Protein AF-A0A2E6LUP0-F1 (afdb_monomer_lite)

pLDDT: mean 70.11, std 19.38, range [26.27, 94.44]

Foldseek 3Di:
DPPLDDLCPDPVNVVLVVVLVVVVVVLVVVVCVVCVPPPPPPVVPDVVSVVVVVVSVVVNVVVVVVSVVVSVVSNVVSVVVVVVVVVVVVLLVVLQVLLVVLLVVQLVLVVVPDDQFKDFQDRSVVLCCLQQVCSNNVPRHGDVVLVVLLVVLLVLLVVLVVVLVDPPPPPVNVVSVVVNQVSCVSSRMGGHVVSCVVVVCFDDDPNGTPHDPCSRSCPSVVVVVSSVVSSVVSDPDPCVVVVVVVVVVVVPPDPDDDDPDDDDDDDDDDDDDDDQDVVNVCVVVVDDDDD

Sequence (291 aa):
MNQLKSILELRIVKLSISIWFLTMLIWLASFVMTHYQYEFCKPWVNIDCFNVVLTQLSFPSWTTAVVSGFVALIALNHRSEQTNQQIVESNRLNNFNIHIKHREEFIKYINQRTYSYLSIEKTGHALYQLHFPNSVNGDIRLSDDIKNELHEIACDMVSWFNGLQEKSYAQSKEALKLNFEKRLSRIGFKFDISKAHDNGMLKYAGGRPQASWKSVMSIPLRMIKDLDYVTAFSSESDDWKFKKDQLQGLLKFKEFKSPTRPDNREMIIESEDKGMTPEQFEFILGQPFNK

Secondary structure (DSSP, 8-state):
------GGG-HHHHHHHHHHHHHHHHHHHHHHHHHTTS----TTT-HHHHHHHHHHHHHHHHHHHHHHHHHHHHHHHHHHHHHHHHHHHHHHHHHHHHHHHHHHHHHHHHHH---TTEEE-S-HHHHHHHH-TTGGGT--PPPHHHHHHHHHHHHHHHHHHHHHHSTT-HHHHHHHHHHHHHHHHHTTEEE-HHHHHHTTSSEEETTEEE--HHHHHHHHHHHHHHHHHHHHTT---THHHHHHHHHHHHHTS----PPP--------------PPPHHHHHHHHT-PPP-

Radius of gyration: 39.14 Å; chains: 1; bounding box: 98×44×110 Å

Structure (mmCIF, N/CA/C/O backbone):
data_AF-A0A2E6LUP0-F1
#
_entry.id   AF-A0A2E6LUP0-F1
#
loop_
_atom_site.group_PDB
_atom_site.id
_atom_site.type_symbol
_atom_site.label_atom_id
_atom_site.label_alt_id
_atom_site.label_comp_id
_atom_site.label_asym_id
_atom_site.label_entity_id
_atom_site.label_seq_id
_atom_site.pdbx_PDB_ins_code
_atom_site.Cartn_x
_atom_site.Cartn_y
_atom_site.Cartn_z
_atom_site.occupancy
_atom_site.B_iso_or_equiv
_atom_site.auth_seq_id
_atom_site.auth_comp_id
_atom_site.auth_asym_id
_atom_site.auth_atom_id
_atom_site.pdbx_PDB_model_num
ATOM 1 N N . MET A 1 1 ? 19.105 1.904 -3.657 1.00 39.12 1 MET A N 1
ATOM 2 C CA . MET A 1 1 ? 18.592 2.528 -4.894 1.00 39.12 1 MET A CA 1
ATOM 3 C C . MET A 1 1 ? 19.600 2.269 -5.995 1.00 39.12 1 MET A C 1
ATOM 5 O O . MET A 1 1 ? 20.643 2.911 -6.016 1.00 39.12 1 MET A O 1
ATOM 9 N N . ASN A 1 2 ? 19.346 1.277 -6.848 1.00 42.25 2 ASN A N 1
ATOM 10 C CA . ASN A 1 2 ? 20.153 1.101 -8.050 1.00 42.25 2 ASN A CA 1
ATOM 11 C C . ASN A 1 2 ? 19.768 2.228 -8.999 1.00 42.25 2 ASN A C 1
ATOM 13 O O . ASN A 1 2 ? 18.613 2.315 -9.406 1.00 42.25 2 ASN A O 1
ATOM 17 N N . GLN A 1 3 ? 20.708 3.123 -9.290 1.00 48.25 3 GLN A N 1
ATOM 18 C CA . GLN A 1 3 ? 20.477 4.135 -10.303 1.00 48.25 3 GLN A CA 1
ATOM 19 C C . GLN A 1 3 ? 20.178 3.424 -11.618 1.00 48.25 3 GLN A C 1
ATOM 21 O O . GLN A 1 3 ? 20.973 2.614 -12.099 1.00 48.25 3 GLN A O 1
ATOM 26 N N . LEU A 1 4 ? 18.989 3.698 -12.141 1.00 57.91 4 LEU A N 1
ATOM 27 C CA . LEU A 1 4 ? 18.537 3.309 -13.462 1.00 57.91 4 LEU A CA 1
ATOM 28 C C . LEU A 1 4 ? 19.553 3.839 -14.477 1.00 57.91 4 LEU A C 1
ATOM 30 O O . LEU A 1 4 ? 19.537 5.016 -14.835 1.00 57.91 4 LEU A O 1
ATOM 34 N N . LYS A 1 5 ? 20.494 2.977 -14.868 1.00 66.75 5 LYS A N 1
ATOM 35 C CA . LYS A 1 5 ? 21.571 3.325 -15.792 1.00 66.75 5 LYS A CA 1
ATOM 36 C C . LYS A 1 5 ? 20.970 3.832 -17.098 1.00 66.75 5 LYS A C 1
ATOM 38 O O . LYS A 1 5 ? 19.966 3.311 -17.581 1.00 66.75 5 LYS A O 1
ATOM 43 N N . SER A 1 6 ? 21.576 4.875 -17.656 1.00 75.56 6 SER A N 1
ATOM 44 C CA . SER A 1 6 ? 21.144 5.430 -18.938 1.00 75.56 6 SER A CA 1
ATOM 45 C C . SER A 1 6 ? 21.230 4.363 -20.034 1.00 75.56 6 SER A C 1
ATOM 47 O O . SER A 1 6 ? 22.128 3.524 -20.017 1.00 75.56 6 SER A O 1
ATOM 49 N N . ILE A 1 7 ? 20.337 4.417 -21.027 1.00 73.38 7 ILE A N 1
ATOM 50 C CA . ILE A 1 7 ? 20.332 3.493 -22.180 1.00 73.38 7 ILE A CA 1
ATOM 51 C C . ILE A 1 7 ? 21.700 3.477 -22.883 1.00 73.38 7 ILE A C 1
ATOM 53 O O . ILE A 1 7 ? 22.166 2.439 -23.348 1.00 73.38 7 ILE A O 1
ATOM 57 N N . LEU A 1 8 ? 22.382 4.625 -22.898 1.00 70.06 8 LEU A N 1
ATOM 58 C CA . LEU A 1 8 ? 23.720 4.781 -23.470 1.00 70.06 8 LEU A CA 1
ATOM 59 C C . LEU A 1 8 ? 24.813 4.063 -22.670 1.00 70.06 8 LEU A C 1
ATOM 61 O O . LEU A 1 8 ? 25.917 3.889 -23.178 1.00 70.06 8 LEU A O 1
ATOM 65 N N . GLU A 1 9 ? 24.545 3.640 -21.434 1.00 78.12 9 GLU A N 1
ATOM 66 C CA . GLU A 1 9 ? 25.480 2.851 -20.633 1.00 78.12 9 GLU A CA 1
ATOM 67 C C . GLU A 1 9 ? 25.435 1.359 -20.950 1.00 78.12 9 GLU A C 1
ATOM 69 O O . GLU A 1 9 ? 26.396 0.651 -20.630 1.00 78.12 9 GLU A O 1
ATOM 74 N N . LEU A 1 10 ? 24.376 0.871 -21.608 1.00 80.44 10 LEU A N 1
ATOM 75 C CA . LEU A 1 10 ? 24.302 -0.534 -21.981 1.00 80.44 10 LEU A CA 1
ATOM 76 C C . LEU A 1 10 ? 25.427 -0.882 -22.956 1.00 80.44 10 LEU A C 1
ATOM 78 O O . LEU A 1 10 ? 25.575 -0.295 -24.028 1.00 80.44 10 LEU A O 1
ATOM 82 N N . ARG A 1 11 ? 26.202 -1.906 -22.590 1.00 83.75 11 ARG A N 1
ATOM 83 C CA . ARG A 1 11 ? 27.344 -2.398 -23.373 1.00 83.75 11 ARG A CA 1
ATOM 84 C C . ARG A 1 11 ? 26.947 -2.756 -24.804 1.00 83.75 11 ARG A C 1
ATOM 86 O O . ARG A 1 11 ? 27.699 -2.475 -25.727 1.00 83.75 11 ARG A O 1
ATOM 93 N N . ILE A 1 12 ? 25.753 -3.327 -24.970 1.00 81.69 12 ILE A N 1
ATOM 94 C CA . ILE A 1 12 ? 25.195 -3.717 -26.270 1.00 81.69 12 ILE A CA 1
ATOM 95 C C . ILE A 1 12 ? 24.943 -2.482 -27.140 1.00 81.69 12 ILE A C 1
ATOM 97 O O . ILE A 1 12 ? 25.355 -2.475 -28.293 1.00 81.69 12 ILE A O 1
ATOM 101 N N . VAL A 1 13 ? 24.357 -1.418 -26.578 1.00 82.06 13 VAL A N 1
ATOM 102 C CA . VAL A 1 13 ? 24.085 -0.161 -27.298 1.00 82.06 13 VAL A CA 1
ATOM 103 C C . VAL A 1 13 ? 25.391 0.534 -27.696 1.00 82.06 13 VAL A C 1
ATOM 105 O O . VAL A 1 13 ? 25.539 0.982 -28.832 1.00 82.06 13 VAL A O 1
ATOM 108 N N . LYS A 1 14 ? 26.384 0.575 -26.796 1.00 85.25 14 LYS A N 1
ATOM 109 C CA . LYS A 1 14 ? 27.718 1.116 -27.114 1.00 85.25 14 LYS A CA 1
ATOM 110 C C . LYS A 1 14 ? 28.392 0.338 -28.243 1.00 85.25 14 LYS A C 1
ATOM 112 O O . LYS A 1 14 ? 28.933 0.946 -29.163 1.00 85.25 14 LYS A O 1
ATOM 117 N N . LEU A 1 15 ? 28.341 -0.994 -28.186 1.00 86.88 15 LEU A N 1
ATOM 118 C CA . LEU A 1 15 ? 28.899 -1.860 -29.223 1.00 86.88 15 LEU A CA 1
ATOM 119 C C . LEU A 1 15 ? 28.180 -1.673 -30.561 1.00 86.88 15 LEU A C 1
ATOM 121 O O . LEU A 1 15 ? 28.854 -1.509 -31.571 1.00 86.88 15 LEU A O 1
ATOM 125 N N . SER A 1 16 ? 26.844 -1.628 -30.585 1.00 84.00 16 SER A N 1
ATOM 126 C CA . SER A 1 16 ? 26.087 -1.452 -31.830 1.00 84.00 16 SER A CA 1
ATOM 127 C C . SER A 1 16 ? 26.370 -0.104 -32.489 1.00 84.00 16 SER A C 1
ATOM 129 O O . SER A 1 16 ? 26.591 -0.051 -33.696 1.00 84.00 16 SER A O 1
ATOM 131 N N . ILE A 1 17 ? 26.433 0.975 -31.700 1.00 85.19 17 ILE A N 1
ATOM 132 C CA . ILE A 1 17 ? 26.788 2.309 -32.201 1.00 85.19 17 ILE A CA 1
ATOM 133 C C . ILE A 1 17 ? 28.225 2.302 -32.742 1.00 85.19 17 ILE A C 1
ATOM 135 O O . ILE A 1 17 ? 28.463 2.762 -33.855 1.00 85.19 17 ILE A O 1
ATOM 139 N N . SER A 1 18 ? 29.178 1.736 -31.993 1.00 88.19 18 SER A N 1
ATOM 140 C CA . SER A 1 18 ? 30.585 1.671 -32.409 1.00 88.19 18 SER A CA 1
ATOM 141 C C . SER A 1 18 ? 30.786 0.863 -33.693 1.00 88.19 18 SER A C 1
ATOM 143 O O . SER A 1 18 ? 31.537 1.291 -34.566 1.00 88.19 18 SER A O 1
ATOM 145 N N . ILE A 1 19 ? 30.128 -0.293 -33.818 1.00 88.38 19 ILE A N 1
ATOM 146 C CA . ILE A 1 19 ? 30.184 -1.129 -35.023 1.00 88.38 19 ILE A CA 1
ATOM 147 C C . ILE A 1 19 ? 29.607 -0.357 -36.210 1.00 88.38 19 ILE A C 1
ATOM 149 O O . ILE A 1 19 ? 30.226 -0.319 -37.269 1.00 88.38 19 ILE A O 1
ATOM 153 N N . TRP A 1 20 ? 28.470 0.316 -36.027 1.00 86.50 20 TRP A N 1
ATOM 154 C CA . TRP A 1 20 ? 27.846 1.100 -37.089 1.00 86.50 20 TRP A CA 1
ATOM 155 C C . TRP A 1 20 ? 28.751 2.242 -37.584 1.00 86.50 20 TRP A C 1
ATOM 157 O O . TRP A 1 20 ? 28.971 2.370 -38.790 1.00 86.50 20 TRP A O 1
ATOM 167 N N . PHE A 1 21 ? 29.374 3.002 -36.675 1.00 87.44 21 PHE A N 1
ATOM 168 C CA . PHE A 1 21 ? 30.347 4.037 -37.049 1.00 87.44 21 PHE A CA 1
ATOM 169 C C . PHE A 1 21 ? 31.540 3.470 -37.829 1.00 87.44 21 PHE A C 1
ATOM 171 O O . PHE A 1 21 ? 31.942 4.056 -38.834 1.00 87.44 21 PHE A O 1
ATOM 178 N N . LEU A 1 22 ? 32.077 2.316 -37.416 1.00 91.06 22 LEU A N 1
ATOM 179 C CA . LEU A 1 22 ? 33.157 1.646 -38.146 1.00 91.06 22 LEU A CA 1
ATOM 180 C C . LEU A 1 22 ? 32.715 1.227 -39.553 1.00 91.06 22 LEU A C 1
ATOM 182 O O . LEU A 1 22 ? 33.449 1.460 -40.511 1.00 91.06 22 LEU A O 1
ATOM 186 N N . THR A 1 23 ? 31.508 0.671 -39.705 1.00 86.81 23 THR A N 1
ATOM 187 C CA . THR A 1 23 ? 30.988 0.283 -41.027 1.00 86.81 23 THR A CA 1
ATOM 188 C C . THR A 1 23 ? 30.799 1.482 -41.957 1.00 86.81 23 THR A C 1
ATOM 190 O O . THR A 1 23 ? 31.175 1.400 -43.125 1.00 86.81 23 THR A O 1
ATOM 193 N N . MET A 1 24 ? 30.310 2.618 -41.444 1.00 85.75 24 MET A N 1
ATOM 194 C CA . MET A 1 24 ? 30.185 3.858 -42.221 1.00 85.75 24 MET A CA 1
ATOM 195 C C . MET A 1 24 ? 31.545 4.416 -42.642 1.00 85.75 24 MET A C 1
ATOM 197 O O . MET A 1 24 ? 31.693 4.892 -43.766 1.00 85.75 24 MET A O 1
ATOM 201 N N . LEU A 1 25 ? 32.554 4.323 -41.774 1.00 89.94 25 LEU A N 1
ATOM 202 C CA . LEU A 1 25 ? 33.906 4.798 -42.066 1.00 89.94 25 LEU A CA 1
ATOM 203 C C . LEU A 1 25 ? 34.585 3.935 -43.139 1.00 89.94 25 LEU A C 1
ATOM 205 O O . LEU A 1 25 ? 35.168 4.472 -44.078 1.00 89.94 25 LEU A O 1
ATOM 209 N N . ILE A 1 26 ? 34.449 2.607 -43.048 1.00 90.31 26 ILE A N 1
ATOM 210 C CA . ILE A 1 26 ? 34.943 1.670 -44.071 1.00 90.31 26 ILE A CA 1
ATOM 211 C C . ILE A 1 26 ? 34.241 1.915 -45.411 1.00 90.31 26 ILE A C 1
ATOM 213 O O . ILE A 1 26 ? 34.902 1.949 -46.452 1.00 90.31 26 ILE A O 1
ATOM 217 N N . TRP A 1 27 ? 32.919 2.110 -45.399 1.00 87.19 27 TRP A N 1
ATOM 218 C CA . TRP A 1 27 ? 32.152 2.418 -46.606 1.00 87.19 27 TRP A CA 1
ATOM 219 C C . TRP A 1 27 ? 32.617 3.729 -47.246 1.00 87.19 27 TRP A C 1
ATOM 221 O O . TRP A 1 27 ? 32.909 3.748 -48.439 1.00 87.19 27 TRP A O 1
ATOM 231 N N . LEU A 1 28 ? 32.781 4.794 -46.453 1.00 85.88 28 LEU A N 1
ATOM 232 C CA . LEU A 1 28 ? 33.258 6.091 -46.933 1.00 85.88 28 LEU A CA 1
ATOM 233 C C . LEU A 1 28 ? 34.673 5.995 -47.522 1.00 85.88 28 LEU A C 1
ATOM 235 O O . LEU A 1 28 ? 34.926 6.520 -48.603 1.00 85.88 28 LEU A O 1
ATOM 239 N N . ALA A 1 29 ? 35.588 5.292 -46.851 1.00 88.12 29 ALA A N 1
ATOM 240 C CA . ALA A 1 29 ? 36.944 5.079 -47.351 1.00 88.12 29 ALA A CA 1
ATOM 241 C C . ALA A 1 29 ? 36.946 4.285 -48.670 1.00 88.12 29 ALA A C 1
ATOM 243 O O . ALA A 1 29 ? 37.623 4.668 -49.622 1.00 88.12 29 ALA A O 1
ATOM 244 N N . SER A 1 30 ? 36.140 3.222 -48.758 1.00 86.00 30 SER A N 1
ATOM 245 C CA . SER A 1 30 ? 35.987 2.415 -49.979 1.00 86.00 30 SER A CA 1
ATOM 246 C C . SER A 1 30 ? 35.393 3.238 -51.123 1.00 86.00 30 SER A C 1
ATOM 248 O O . SER A 1 30 ? 35.847 3.137 -52.263 1.00 86.00 30 SER A O 1
ATOM 250 N N . PHE A 1 31 ? 34.412 4.089 -50.819 1.00 82.88 31 PHE A N 1
ATOM 251 C CA . PHE A 1 31 ? 33.789 5.002 -51.768 1.00 82.88 31 PHE A CA 1
ATOM 252 C C . PHE A 1 31 ? 34.806 5.992 -52.346 1.00 82.88 31 PHE A C 1
ATOM 254 O O . PHE A 1 31 ? 34.955 6.077 -53.564 1.00 82.88 31 PHE A O 1
ATOM 261 N N . VAL A 1 32 ? 35.574 6.663 -51.480 1.00 83.62 32 VAL A N 1
ATOM 262 C CA . VAL A 1 32 ? 36.632 7.592 -51.902 1.00 83.62 32 VAL A CA 1
ATOM 263 C C . VAL A 1 32 ? 37.675 6.871 -52.753 1.00 83.62 32 VAL A C 1
ATOM 265 O O . VAL A 1 32 ? 37.977 7.343 -53.839 1.00 83.62 32 VAL A O 1
ATOM 268 N N . MET A 1 33 ? 38.177 5.709 -52.324 1.00 84.50 33 MET A N 1
ATOM 269 C CA . MET A 1 33 ? 39.233 4.980 -53.043 1.00 84.50 33 MET A CA 1
ATOM 270 C C . MET A 1 33 ? 38.798 4.478 -54.424 1.00 84.50 33 MET A C 1
ATOM 272 O O . MET A 1 33 ? 39.597 4.483 -55.356 1.00 84.50 33 MET A O 1
ATOM 276 N N . THR A 1 34 ? 37.541 4.058 -54.574 1.00 79.25 34 THR A N 1
ATOM 277 C CA . THR A 1 34 ? 37.013 3.561 -55.857 1.00 79.25 34 THR A CA 1
ATOM 278 C C . THR A 1 34 ? 36.656 4.683 -56.830 1.00 79.25 34 THR A C 1
ATOM 280 O O . THR A 1 34 ? 36.699 4.469 -58.037 1.00 79.25 34 THR A O 1
ATOM 283 N N . HIS A 1 35 ? 36.339 5.879 -56.325 1.00 72.06 35 HIS A N 1
ATOM 284 C CA . HIS A 1 35 ? 35.864 6.998 -57.144 1.00 72.06 35 HIS A CA 1
ATOM 285 C C . HIS A 1 35 ? 36.876 8.146 -57.275 1.00 72.06 35 HIS A C 1
ATOM 287 O O . HIS A 1 35 ? 36.618 9.095 -58.007 1.00 72.06 35 HIS A O 1
ATOM 293 N N . TYR A 1 36 ? 38.054 8.043 -56.645 1.00 69.44 36 TYR A N 1
ATOM 294 C CA . TYR A 1 36 ? 39.119 9.056 -56.694 1.00 69.44 36 TYR A CA 1
ATOM 295 C C . TYR A 1 36 ? 39.636 9.351 -58.115 1.00 69.44 36 TYR A C 1
ATOM 297 O O . TYR A 1 36 ? 40.186 10.420 -58.358 1.00 69.44 36 TYR A O 1
ATOM 305 N N . GLN A 1 37 ? 39.471 8.411 -59.055 1.00 60.78 37 GLN A N 1
ATOM 306 C CA . GLN A 1 37 ? 39.923 8.550 -60.448 1.00 60.78 37 GLN A CA 1
ATOM 307 C C . GLN A 1 37 ? 38.836 9.021 -61.424 1.00 60.78 37 GLN A C 1
ATOM 309 O O . GLN A 1 37 ? 39.149 9.313 -62.576 1.00 60.78 37 GLN A O 1
ATOM 314 N N . TYR A 1 38 ? 37.576 9.125 -60.992 1.00 55.88 38 TYR A N 1
ATOM 315 C CA . TYR A 1 38 ? 36.540 9.738 -61.815 1.00 55.88 38 TYR A CA 1
ATOM 316 C C . TYR A 1 38 ? 36.634 11.250 -61.628 1.00 55.88 38 TYR A C 1
ATOM 318 O O . TYR A 1 38 ? 36.242 11.770 -60.583 1.00 55.88 38 TYR A O 1
ATOM 326 N N . GLU A 1 39 ? 37.158 11.965 -62.628 1.00 58.75 39 GLU A N 1
ATOM 327 C CA . GLU A 1 39 ? 36.951 13.411 -62.736 1.00 58.75 39 GLU A CA 1
ATOM 328 C C . GLU A 1 39 ? 35.475 13.682 -62.456 1.00 58.75 39 GLU A C 1
ATOM 330 O O . GLU A 1 39 ? 34.617 13.150 -63.158 1.00 58.75 39 GLU A O 1
ATOM 335 N N . PHE A 1 40 ? 35.199 14.409 -61.369 1.00 58.28 40 PHE A N 1
ATOM 336 C CA . PHE A 1 40 ? 33.865 14.640 -60.824 1.00 58.28 40 PHE A CA 1
ATOM 337 C C . PHE A 1 40 ? 32.845 14.842 -61.947 1.00 58.28 40 PHE A C 1
ATOM 339 O O . PHE A 1 40 ? 32.717 15.943 -62.494 1.00 58.28 40 PHE A O 1
ATOM 346 N N . CYS A 1 41 ? 32.100 13.787 -62.285 1.00 62.53 41 CYS A N 1
ATOM 347 C CA . CYS A 1 41 ? 30.958 13.937 -63.160 1.00 62.53 41 CYS A CA 1
ATOM 348 C C . CYS A 1 41 ? 30.012 14.872 -62.420 1.00 62.53 41 CYS A C 1
ATOM 350 O O . CYS A 1 41 ? 29.498 14.509 -61.364 1.00 62.53 41 CYS A O 1
ATOM 352 N N . LYS A 1 42 ? 29.869 16.109 -62.907 1.00 67.56 42 LYS A N 1
ATOM 353 C CA . LYS A 1 42 ? 29.080 17.149 -62.245 1.00 67.56 42 LYS A CA 1
ATOM 354 C C . LYS A 1 42 ? 27.636 16.639 -62.158 1.00 67.56 42 LYS A C 1
ATOM 356 O O . LYS A 1 42 ? 26.952 16.655 -63.183 1.00 67.56 42 LYS A O 1
ATOM 361 N N . PRO A 1 43 ? 27.150 16.206 -60.978 1.00 60.47 43 PRO A N 1
ATOM 362 C CA . PRO A 1 43 ? 25.853 15.529 -60.863 1.00 60.47 43 PRO A CA 1
ATOM 363 C C . PRO A 1 43 ? 24.701 16.438 -61.303 1.00 60.47 43 PRO A C 1
ATOM 365 O O . PRO A 1 43 ? 23.653 15.983 -61.735 1.00 60.47 43 PRO A O 1
ATOM 368 N N . TRP A 1 44 ? 24.940 17.747 -61.230 1.00 64.12 44 TRP A N 1
ATOM 369 C CA . TRP A 1 44 ? 24.035 18.825 -61.607 1.00 64.12 44 TRP A CA 1
ATOM 370 C C . TRP A 1 44 ? 23.846 18.982 -63.126 1.00 64.12 44 TRP A C 1
ATOM 372 O O . TRP A 1 44 ? 23.002 19.766 -63.543 1.00 64.12 44 TRP A O 1
ATOM 382 N N . VAL A 1 45 ? 24.651 18.297 -63.949 1.00 68.06 45 VAL A N 1
ATOM 383 C CA . VAL A 1 45 ? 24.663 18.450 -65.417 1.00 68.06 45 VAL A CA 1
ATOM 384 C C . VAL A 1 45 ? 24.247 17.160 -66.134 1.00 68.06 45 VAL A C 1
ATOM 386 O O . VAL A 1 45 ? 23.710 17.235 -67.235 1.00 68.06 45 VAL A O 1
ATOM 389 N N . ASN A 1 46 ? 24.451 15.986 -65.525 1.00 79.62 46 ASN A N 1
ATOM 390 C CA . ASN A 1 46 ? 24.134 14.694 -66.135 1.00 79.62 46 ASN A CA 1
ATOM 391 C C . ASN A 1 46 ? 23.258 13.827 -65.209 1.00 79.62 46 ASN A C 1
ATOM 393 O O . ASN A 1 46 ? 23.682 13.451 -64.113 1.00 79.62 46 ASN A O 1
ATOM 397 N N . ILE A 1 47 ? 22.054 13.487 -65.684 1.00 80.12 47 ILE A N 1
ATOM 398 C CA . ILE A 1 47 ? 21.054 12.661 -64.982 1.00 80.12 47 ILE A CA 1
ATOM 399 C C . ILE A 1 47 ? 21.616 11.276 -64.632 1.00 80.12 47 ILE A C 1
ATOM 401 O O . ILE A 1 47 ? 21.342 10.760 -63.548 1.00 80.12 47 ILE A O 1
ATOM 405 N N . ASP A 1 48 ? 22.458 10.700 -65.490 1.00 79.44 48 ASP A N 1
ATOM 406 C CA . ASP A 1 48 ? 23.031 9.373 -65.252 1.00 79.44 48 ASP A CA 1
ATOM 407 C C . ASP A 1 48 ? 23.981 9.383 -64.049 1.00 79.44 48 ASP A C 1
ATOM 409 O O . ASP A 1 48 ? 23.953 8.484 -63.208 1.00 79.44 48 ASP A O 1
ATOM 413 N N . CYS A 1 49 ? 24.758 10.457 -63.889 1.00 74.75 49 CYS A N 1
ATOM 414 C CA . CYS A 1 49 ? 25.646 10.627 -62.740 1.00 74.75 49 CYS A CA 1
ATOM 415 C C . CYS A 1 49 ? 24.875 10.898 -61.443 1.00 74.75 49 CYS A C 1
ATOM 417 O O . CYS A 1 49 ? 25.274 10.424 -60.380 1.00 74.75 49 CYS A O 1
ATOM 419 N N . PHE A 1 50 ? 23.742 11.601 -61.518 1.00 78.81 50 PHE A N 1
ATOM 420 C CA . PHE A 1 50 ? 22.850 11.776 -60.372 1.00 78.81 50 PHE A CA 1
ATOM 421 C C . PHE A 1 50 ? 22.252 10.440 -59.898 1.00 78.81 50 PHE A C 1
ATOM 423 O O . PHE A 1 50 ? 22.245 10.159 -58.698 1.00 78.81 50 PHE A O 1
ATOM 430 N N . ASN A 1 51 ? 21.833 9.573 -60.825 1.00 81.62 51 ASN A N 1
ATOM 431 C CA . ASN A 1 51 ? 21.309 8.245 -60.497 1.00 81.62 51 ASN A CA 1
ATOM 432 C C . ASN A 1 51 ? 22.359 7.348 -59.829 1.00 81.62 51 ASN A C 1
ATOM 434 O O . ASN A 1 51 ? 22.033 6.639 -58.876 1.00 81.62 51 ASN A O 1
ATOM 438 N N . VAL A 1 52 ? 23.622 7.403 -60.265 1.00 80.38 52 VAL A N 1
ATOM 439 C CA . VAL A 1 52 ? 24.722 6.663 -59.616 1.00 80.38 52 VAL A CA 1
ATOM 440 C C . VAL A 1 52 ? 24.907 7.117 -58.165 1.00 80.38 52 VAL A C 1
ATOM 442 O O . VAL A 1 52 ? 24.952 6.274 -57.269 1.00 80.38 52 VAL A O 1
ATOM 445 N N . VAL A 1 53 ? 24.911 8.431 -57.911 1.00 79.06 53 VAL A N 1
ATOM 446 C CA . VAL A 1 53 ? 25.019 8.992 -56.551 1.00 79.06 53 VAL A CA 1
ATOM 447 C C . VAL A 1 53 ? 23.837 8.573 -55.671 1.00 79.06 53 VAL A C 1
ATOM 449 O O . VAL A 1 53 ? 24.039 8.139 -54.537 1.00 79.06 53 VAL A O 1
ATOM 452 N N . LEU A 1 54 ? 22.602 8.645 -56.180 1.00 81.75 54 LEU A N 1
ATOM 453 C CA . LEU A 1 54 ? 21.417 8.203 -55.435 1.00 81.75 54 LEU A CA 1
ATOM 454 C C . LEU A 1 54 ? 21.454 6.705 -55.122 1.00 81.75 54 LEU A C 1
ATOM 456 O O . LEU A 1 54 ? 21.144 6.295 -54.003 1.00 81.75 54 LEU A O 1
ATOM 460 N N . THR A 1 55 ? 21.873 5.889 -56.088 1.00 82.69 55 THR A N 1
ATOM 461 C CA . THR A 1 55 ? 21.988 4.439 -55.903 1.00 82.69 55 THR A CA 1
ATOM 462 C C . THR A 1 55 ? 23.041 4.119 -54.843 1.00 82.69 55 THR A C 1
ATOM 464 O O . THR A 1 55 ? 22.823 3.258 -53.993 1.00 82.69 55 THR A O 1
ATOM 467 N N . GLN A 1 56 ? 24.145 4.865 -54.810 1.00 78.88 56 GLN A N 1
ATOM 468 C CA . GLN A 1 56 ? 25.199 4.694 -53.811 1.00 78.88 56 GLN A CA 1
ATOM 469 C C . GLN A 1 56 ? 24.790 5.172 -52.415 1.00 78.88 56 GLN A C 1
ATOM 471 O O . GLN A 1 56 ? 25.129 4.509 -51.438 1.00 78.88 56 GLN A O 1
ATOM 476 N N . LEU A 1 57 ? 24.023 6.261 -52.299 1.00 81.38 57 LEU A N 1
ATOM 477 C CA . LEU A 1 57 ? 23.491 6.742 -51.016 1.00 81.38 57 LEU A CA 1
ATOM 478 C C . LEU A 1 57 ? 22.340 5.882 -50.474 1.00 81.38 57 LEU A C 1
ATOM 480 O O . LEU A 1 57 ? 22.102 5.867 -49.267 1.00 81.38 57 LEU A O 1
ATOM 484 N N . SER A 1 58 ? 21.654 5.121 -51.329 1.00 83.81 58 SER A N 1
ATOM 485 C CA . SER A 1 58 ? 20.526 4.282 -50.909 1.00 83.81 58 SER A CA 1
ATOM 486 C C . SER A 1 58 ? 20.915 3.234 -49.855 1.00 83.81 58 SER A C 1
ATOM 488 O O . SER A 1 58 ? 20.178 3.018 -48.890 1.00 83.81 58 SER A O 1
ATOM 490 N N . PHE A 1 59 ? 22.104 2.638 -49.980 1.00 80.69 59 PHE A N 1
ATOM 491 C CA . PHE A 1 59 ? 22.605 1.620 -49.059 1.00 80.69 59 PHE A CA 1
ATOM 492 C C . PHE A 1 59 ? 22.879 2.158 -47.636 1.00 80.69 59 PHE A C 1
ATOM 494 O O . PHE A 1 59 ? 22.318 1.616 -46.675 1.00 80.69 59 PHE A O 1
ATOM 501 N N . PRO A 1 60 ? 23.675 3.231 -47.438 1.00 80.56 60 PRO A N 1
ATOM 502 C CA . PRO A 1 60 ? 23.867 3.814 -46.114 1.00 80.56 60 PRO A CA 1
ATOM 503 C C . PRO A 1 60 ? 22.562 4.370 -45.524 1.00 80.56 60 PRO A C 1
ATOM 505 O O . PRO A 1 60 ? 22.320 4.212 -44.327 1.00 80.56 60 PRO A O 1
ATOM 508 N N . SER A 1 61 ? 21.668 4.950 -46.332 1.00 82.12 61 SER A N 1
ATOM 509 C CA . SER A 1 61 ? 20.364 5.413 -45.838 1.00 82.12 61 SER A CA 1
ATOM 510 C C . SER A 1 61 ? 19.488 4.264 -45.328 1.00 82.12 61 SER A C 1
ATOM 512 O O . SER A 1 61 ? 18.926 4.360 -44.235 1.00 82.12 61 SER A O 1
ATOM 514 N N . TRP A 1 62 ? 19.415 3.153 -46.064 1.00 86.75 62 TRP A N 1
ATOM 515 C CA . TRP A 1 62 ? 18.636 1.982 -45.658 1.00 86.75 62 TRP A CA 1
ATOM 516 C C . TRP A 1 62 ? 19.184 1.333 -44.381 1.00 86.75 62 TRP A C 1
ATOM 518 O O . TRP A 1 62 ? 18.430 1.083 -43.439 1.00 86.75 62 TRP A O 1
ATOM 528 N N . THR A 1 63 ? 20.502 1.128 -44.296 1.00 83.62 63 THR A N 1
ATOM 529 C CA . THR A 1 63 ? 21.131 0.550 -43.093 1.00 83.62 63 THR A CA 1
ATOM 530 C C . THR A 1 63 ? 20.927 1.430 -41.859 1.00 83.62 63 THR A C 1
ATOM 532 O O . THR A 1 63 ? 20.645 0.916 -40.777 1.00 83.62 63 THR A O 1
ATOM 535 N N . THR A 1 64 ? 20.983 2.756 -42.017 1.00 83.50 64 THR A N 1
ATOM 536 C CA . THR A 1 64 ? 20.689 3.710 -40.937 1.00 83.50 64 THR A CA 1
ATOM 537 C C . THR A 1 64 ? 19.247 3.587 -40.451 1.00 83.50 64 THR A C 1
ATOM 539 O O . THR A 1 64 ? 19.014 3.555 -39.243 1.00 83.50 64 THR A O 1
ATOM 542 N N . ALA A 1 65 ? 18.279 3.475 -41.366 1.00 89.12 65 ALA A N 1
ATOM 543 C CA . ALA A 1 65 ? 16.869 3.322 -41.010 1.00 89.12 65 ALA A CA 1
ATOM 544 C C . ALA A 1 65 ? 16.618 2.031 -40.213 1.00 89.12 65 ALA A C 1
ATOM 546 O O . ALA A 1 65 ? 15.947 2.057 -39.180 1.00 89.12 65 ALA A O 1
ATOM 547 N N . VAL A 1 66 ? 17.220 0.916 -40.639 1.00 86.56 66 VAL A N 1
ATOM 548 C CA . VAL A 1 66 ? 17.110 -0.376 -39.946 1.00 86.56 66 VAL A CA 1
ATOM 549 C C . VAL A 1 66 ? 17.732 -0.310 -38.547 1.00 86.56 66 VAL A C 1
ATOM 551 O O . VAL A 1 66 ? 17.086 -0.678 -37.566 1.00 86.56 66 VAL A O 1
ATOM 554 N N . VAL A 1 67 ? 18.959 0.208 -38.426 1.00 84.75 67 VAL A N 1
ATOM 555 C CA . VAL A 1 67 ? 19.645 0.343 -37.129 1.00 84.75 67 VAL A CA 1
ATOM 556 C C . VAL A 1 67 ? 18.884 1.284 -36.195 1.00 84.75 67 VAL A C 1
ATOM 558 O O . VAL A 1 67 ? 18.737 0.978 -35.012 1.00 84.75 67 VAL A O 1
ATOM 561 N N . SER A 1 68 ? 18.340 2.387 -36.716 1.00 84.69 68 SER A N 1
ATOM 562 C CA . SER A 1 68 ? 17.497 3.306 -35.947 1.00 84.69 68 SER A CA 1
ATOM 563 C C . SER A 1 68 ? 16.257 2.602 -35.384 1.00 84.69 68 SER A C 1
ATOM 565 O O . SER A 1 68 ? 15.968 2.745 -34.196 1.00 84.69 68 SER A O 1
ATOM 567 N N . GLY A 1 69 ? 15.588 1.764 -36.185 1.00 88.81 69 GLY A N 1
ATOM 568 C CA . GLY A 1 69 ? 14.457 0.947 -35.735 1.00 88.81 69 GLY A CA 1
ATOM 569 C C . GLY A 1 69 ? 14.821 -0.014 -34.598 1.00 88.81 69 GLY A C 1
ATOM 570 O O . GLY A 1 69 ? 14.113 -0.078 -33.592 1.00 88.81 69 GLY A O 1
ATOM 571 N N . PHE A 1 70 ? 15.960 -0.708 -34.697 1.00 84.81 70 PHE A N 1
ATOM 572 C CA . PHE A 1 70 ? 16.441 -1.589 -33.625 1.00 84.81 70 PHE A CA 1
ATOM 573 C C . PHE A 1 70 ? 16.775 -0.828 -32.338 1.00 84.81 70 PHE A C 1
ATOM 575 O O . PHE A 1 70 ? 16.376 -1.247 -31.251 1.00 84.81 70 PHE A O 1
ATOM 582 N N . VAL A 1 71 ? 17.471 0.307 -32.443 1.00 84.38 71 VAL A N 1
ATOM 583 C CA . VAL A 1 71 ? 17.790 1.151 -31.281 1.00 84.38 71 VAL A CA 1
ATOM 584 C C . VAL A 1 71 ? 16.510 1.681 -30.630 1.00 84.38 71 VAL A C 1
ATOM 586 O O . VAL A 1 71 ? 16.410 1.671 -29.403 1.00 84.38 71 VAL A O 1
ATOM 589 N N . ALA A 1 72 ? 15.513 2.081 -31.425 1.00 86.88 72 ALA A N 1
ATOM 590 C CA . ALA A 1 72 ? 14.219 2.534 -30.924 1.00 86.88 72 ALA A CA 1
ATOM 591 C C . ALA A 1 72 ? 13.476 1.430 -30.153 1.00 86.88 72 ALA A C 1
ATOM 593 O O . ALA A 1 72 ? 12.971 1.693 -29.062 1.00 86.88 72 ALA A O 1
ATOM 594 N N . LEU A 1 73 ? 13.465 0.190 -30.659 1.00 86.44 73 LEU A N 1
ATOM 595 C CA . LEU A 1 73 ? 12.865 -0.958 -29.966 1.00 86.44 73 LEU A CA 1
ATOM 596 C C . LEU A 1 73 ? 13.562 -1.260 -28.633 1.00 86.44 73 LEU A C 1
ATOM 598 O O . LEU A 1 73 ? 12.893 -1.442 -27.616 1.00 86.44 73 LEU A O 1
ATOM 602 N N . ILE A 1 74 ? 14.899 -1.260 -28.612 1.00 85.62 74 ILE A N 1
ATOM 603 C CA . ILE A 1 74 ? 15.678 -1.471 -27.381 1.00 85.62 74 ILE A CA 1
ATOM 604 C C . ILE A 1 74 ? 15.387 -0.358 -26.367 1.00 85.62 74 ILE A C 1
ATOM 606 O O . ILE A 1 74 ? 15.165 -0.634 -25.188 1.00 85.62 74 ILE A O 1
ATOM 610 N N . ALA A 1 75 ? 15.353 0.898 -26.820 1.00 83.75 75 ALA A N 1
ATOM 611 C CA . ALA A 1 75 ? 15.062 2.043 -25.968 1.00 83.75 75 ALA A CA 1
ATOM 612 C C . ALA A 1 75 ? 13.636 1.998 -25.397 1.00 83.75 75 ALA A C 1
ATOM 614 O O . ALA A 1 75 ? 13.439 2.314 -24.221 1.00 83.75 75 ALA A O 1
ATOM 615 N N . LEU A 1 76 ? 12.655 1.582 -26.205 1.00 83.69 76 LEU A N 1
ATOM 616 C CA . LEU A 1 76 ? 11.268 1.417 -25.779 1.00 83.69 76 LEU A CA 1
ATOM 617 C C . LEU A 1 76 ? 11.138 0.316 -24.721 1.00 83.69 76 LEU A C 1
ATOM 619 O O . LEU A 1 76 ? 10.520 0.547 -23.683 1.00 83.69 76 LEU A O 1
ATOM 623 N N . ASN A 1 77 ? 11.763 -0.843 -24.947 1.00 87.88 77 ASN A N 1
ATOM 624 C CA . ASN A 1 77 ? 11.746 -1.947 -23.989 1.00 87.88 77 ASN A CA 1
ATOM 625 C C . ASN A 1 77 ? 12.410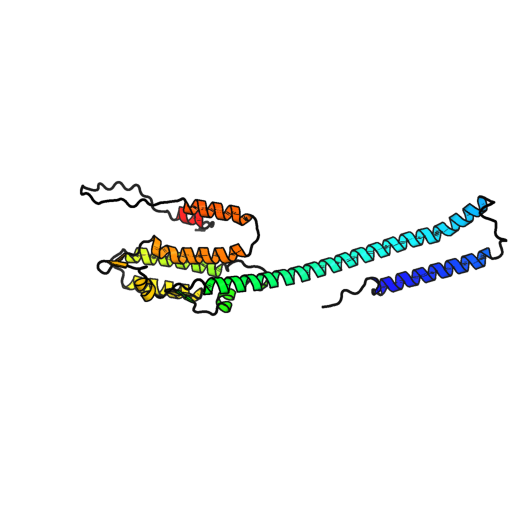 -1.556 -22.663 1.00 87.88 77 ASN A C 1
ATOM 627 O O . ASN A 1 77 ? 11.839 -1.772 -21.598 1.00 87.88 77 ASN A O 1
ATOM 631 N N . HIS A 1 78 ? 13.575 -0.903 -22.725 1.00 85.50 78 HIS A N 1
ATOM 632 C CA . HIS A 1 78 ? 14.240 -0.399 -21.529 1.00 85.50 78 HIS A CA 1
ATOM 633 C C . HIS A 1 78 ? 13.325 0.556 -20.760 1.00 85.50 78 HIS A C 1
ATOM 635 O O . HIS A 1 78 ? 13.080 0.331 -19.583 1.00 85.50 78 HIS A O 1
ATOM 641 N N . ARG A 1 79 ? 12.744 1.572 -21.418 1.00 84.56 79 ARG A N 1
ATOM 642 C CA . ARG A 1 79 ? 11.795 2.495 -20.768 1.00 84.56 79 ARG A CA 1
ATOM 643 C C . ARG A 1 79 ? 10.608 1.769 -20.135 1.00 84.56 79 ARG A C 1
ATOM 645 O O . ARG A 1 79 ? 10.218 2.145 -19.038 1.00 84.56 79 ARG A O 1
ATOM 652 N N . SER A 1 80 ? 10.069 0.734 -20.780 1.00 87.88 80 SER A N 1
ATOM 653 C CA . SER A 1 80 ? 8.989 -0.078 -20.208 1.00 87.88 80 SER A CA 1
ATOM 654 C C . SER A 1 80 ? 9.409 -0.742 -18.893 1.00 87.88 80 SER A C 1
ATOM 656 O O . SER A 1 80 ? 8.688 -0.642 -17.900 1.00 87.88 80 SER A O 1
ATOM 658 N N . GLU A 1 81 ? 10.605 -1.332 -18.846 1.00 86.44 81 GLU A N 1
ATOM 659 C CA . GLU A 1 81 ? 11.153 -1.926 -17.624 1.00 86.44 81 GLU A CA 1
ATOM 660 C C . GLU A 1 81 ? 11.390 -0.871 -16.531 1.00 86.44 81 GLU A C 1
ATOM 662 O O . GLU A 1 81 ? 10.999 -1.078 -15.380 1.00 86.44 81 GLU A O 1
ATOM 667 N N . GLN A 1 82 ? 11.953 0.289 -16.891 1.00 83.25 82 GLN A N 1
ATOM 668 C CA . GLN A 1 82 ? 12.158 1.399 -15.955 1.00 83.25 82 GLN A CA 1
ATOM 669 C C . GLN A 1 82 ? 10.833 1.884 -15.357 1.00 83.25 82 GLN A C 1
ATOM 671 O O . GLN A 1 82 ? 10.724 2.048 -14.143 1.00 83.25 82 GLN A O 1
ATOM 676 N N . THR A 1 83 ? 9.813 2.090 -16.196 1.00 88.62 83 THR A N 1
ATOM 677 C CA . THR A 1 83 ? 8.482 2.512 -15.751 1.00 88.62 83 THR A CA 1
ATOM 678 C C . THR A 1 83 ? 7.844 1.460 -14.851 1.00 88.62 83 THR A C 1
ATOM 680 O O . THR A 1 83 ? 7.264 1.819 -13.832 1.00 88.62 83 THR A O 1
ATOM 683 N N . ASN A 1 84 ? 7.994 0.169 -15.156 1.00 89.62 84 ASN A N 1
ATOM 684 C CA . ASN A 1 84 ? 7.478 -0.896 -14.298 1.00 89.62 84 ASN A CA 1
ATOM 685 C C . ASN A 1 84 ? 8.139 -0.881 -12.908 1.00 89.62 84 ASN A C 1
ATOM 687 O O . ASN A 1 84 ? 7.453 -0.920 -11.888 1.00 89.62 84 ASN A O 1
ATOM 691 N N . GLN A 1 85 ? 9.466 -0.741 -12.845 1.00 89.69 85 GLN A N 1
ATOM 692 C CA . GLN A 1 85 ? 10.186 -0.618 -11.572 1.00 89.69 85 GLN A CA 1
ATOM 693 C C . GLN A 1 85 ? 9.760 0.633 -10.793 1.00 89.69 85 GLN A C 1
ATOM 695 O O . GLN A 1 85 ? 9.528 0.559 -9.586 1.00 89.69 85 GLN A O 1
ATOM 700 N N . GLN A 1 86 ? 9.585 1.760 -11.486 1.00 85.94 86 GLN A N 1
ATOM 701 C CA . GLN A 1 86 ? 9.103 3.001 -10.887 1.00 85.94 86 GLN A CA 1
ATOM 702 C C . GLN A 1 86 ? 7.680 2.857 -10.326 1.00 85.94 86 GLN A C 1
ATOM 704 O O . GLN A 1 86 ? 7.403 3.372 -9.246 1.00 85.94 86 GLN A O 1
ATOM 709 N N . ILE A 1 87 ? 6.789 2.131 -11.011 1.00 88.12 87 ILE A N 1
ATOM 710 C CA . ILE A 1 87 ? 5.438 1.823 -10.515 1.00 88.12 87 ILE A CA 1
ATOM 711 C C . ILE A 1 87 ? 5.518 0.974 -9.246 1.00 88.12 87 ILE A C 1
ATOM 713 O O . ILE A 1 87 ? 4.844 1.278 -8.265 1.00 88.12 87 ILE A O 1
ATOM 717 N N . VAL A 1 88 ? 6.361 -0.061 -9.225 1.00 91.50 88 VAL A N 1
ATOM 718 C CA . VAL A 1 88 ? 6.535 -0.918 -8.041 1.00 91.50 88 VAL A CA 1
ATOM 719 C C . VAL A 1 88 ? 7.059 -0.115 -6.846 1.00 91.50 88 VAL A C 1
ATOM 721 O O . VAL A 1 88 ? 6.538 -0.246 -5.736 1.00 91.50 88 VAL A O 1
ATOM 724 N N . GLU A 1 89 ? 8.054 0.748 -7.056 1.00 90.00 89 GLU A N 1
ATOM 725 C CA . GLU A 1 89 ? 8.597 1.609 -6.001 1.00 90.00 89 GLU A CA 1
ATOM 726 C C . GLU A 1 89 ? 7.572 2.650 -5.530 1.00 90.00 89 GLU A C 1
ATOM 728 O O . GLU A 1 89 ? 7.385 2.837 -4.326 1.00 90.00 89 GLU A O 1
ATOM 733 N N . SER A 1 90 ? 6.839 3.260 -6.464 1.00 90.06 90 SER A N 1
ATOM 734 C CA . SER A 1 90 ? 5.754 4.196 -6.164 1.00 90.06 90 SER A CA 1
ATOM 735 C C . SER A 1 90 ? 4.637 3.532 -5.357 1.00 90.06 90 SER A C 1
ATOM 737 O O . SER A 1 90 ? 4.217 4.085 -4.343 1.00 90.06 90 SER A O 1
ATOM 739 N N . ASN A 1 91 ? 4.227 2.314 -5.718 1.00 89.56 91 ASN A N 1
ATOM 740 C CA . ASN A 1 91 ? 3.234 1.539 -4.974 1.00 89.56 91 ASN A CA 1
ATOM 741 C C . ASN A 1 91 ? 3.715 1.213 -3.557 1.00 89.56 91 ASN A C 1
ATOM 743 O O . ASN A 1 91 ? 2.953 1.341 -2.600 1.00 89.56 91 ASN A O 1
ATOM 747 N N . ARG A 1 92 ? 4.992 0.848 -3.388 1.00 88.81 92 ARG A N 1
ATOM 748 C CA . ARG A 1 92 ? 5.573 0.596 -2.061 1.00 88.81 92 ARG A CA 1
ATOM 749 C C . ARG A 1 92 ? 5.568 1.854 -1.190 1.00 88.81 92 ARG A C 1
ATOM 751 O O . ARG A 1 92 ? 5.203 1.776 -0.017 1.00 88.81 92 ARG A O 1
ATOM 758 N N . LEU A 1 93 ? 5.952 3.001 -1.752 1.00 88.88 93 LEU A N 1
ATOM 759 C CA . LEU A 1 93 ? 5.907 4.290 -1.055 1.00 88.88 93 LEU A CA 1
ATOM 760 C C . LEU A 1 93 ? 4.470 4.701 -0.721 1.00 88.88 93 LEU A C 1
ATOM 762 O O . LEU A 1 93 ? 4.213 5.184 0.381 1.00 88.88 93 LEU A O 1
ATOM 766 N N . ASN A 1 94 ? 3.528 4.469 -1.635 1.00 88.94 94 ASN A N 1
ATOM 767 C CA . ASN A 1 94 ? 2.115 4.746 -1.416 1.00 88.94 94 ASN A CA 1
ATOM 768 C C . ASN A 1 94 ? 1.556 3.918 -0.251 1.00 88.94 94 ASN A C 1
ATOM 770 O O . ASN A 1 94 ? 1.007 4.483 0.691 1.00 88.94 94 ASN A O 1
ATOM 774 N N . ASN A 1 95 ? 1.783 2.602 -0.255 1.00 88.75 95 ASN A N 1
ATOM 775 C CA . ASN A 1 95 ? 1.332 1.712 0.817 1.00 88.75 95 ASN A CA 1
ATOM 776 C C . ASN A 1 95 ? 1.934 2.102 2.174 1.00 88.75 95 ASN A C 1
ATOM 778 O O . ASN A 1 95 ? 1.227 2.125 3.181 1.00 88.75 95 ASN A O 1
ATOM 782 N N . PHE A 1 96 ? 3.217 2.478 2.204 1.00 91.00 96 PHE A N 1
ATOM 783 C CA . PHE A 1 96 ? 3.860 2.984 3.416 1.00 91.00 96 PHE A CA 1
ATOM 784 C C . PHE A 1 96 ? 3.206 4.280 3.918 1.00 91.00 96 PHE A C 1
ATOM 786 O O . PHE A 1 96 ? 2.872 4.386 5.097 1.00 91.00 96 PHE A O 1
ATOM 793 N N . ASN A 1 97 ? 2.967 5.247 3.030 1.00 87.94 97 ASN A N 1
ATOM 794 C CA . ASN A 1 97 ? 2.317 6.507 3.390 1.00 87.94 97 ASN A CA 1
ATOM 795 C C . ASN A 1 97 ? 0.890 6.290 3.911 1.00 87.94 97 ASN A C 1
ATOM 797 O O . ASN A 1 97 ? 0.503 6.921 4.894 1.00 87.94 97 ASN A O 1
ATOM 801 N N . ILE A 1 98 ? 0.130 5.382 3.291 1.00 88.62 98 ILE A N 1
ATOM 802 C CA . ILE A 1 98 ? -1.206 4.984 3.751 1.00 88.62 98 ILE A CA 1
ATOM 803 C C . ILE A 1 98 ? -1.121 4.388 5.161 1.00 88.62 98 ILE A C 1
ATOM 805 O O . ILE A 1 98 ? -1.836 4.842 6.053 1.00 88.62 98 ILE A O 1
ATOM 809 N N . HIS A 1 99 ? -0.208 3.438 5.397 1.00 91.06 99 HIS A N 1
ATOM 810 C CA . HIS A 1 99 ? -0.011 2.822 6.712 1.00 91.06 99 HIS A CA 1
ATOM 811 C C . HIS A 1 99 ? 0.285 3.858 7.805 1.00 91.06 99 HIS A C 1
ATOM 813 O O . HIS A 1 99 ? -0.327 3.816 8.873 1.00 91.06 99 HIS A O 1
ATOM 819 N N . ILE A 1 100 ? 1.217 4.783 7.553 1.00 91.62 100 ILE A N 1
ATOM 820 C CA . ILE A 1 100 ? 1.612 5.805 8.531 1.00 91.62 100 ILE A CA 1
ATOM 821 C C . ILE A 1 100 ? 0.446 6.749 8.833 1.00 91.62 100 ILE A C 1
ATOM 823 O O . ILE A 1 100 ? 0.108 6.924 10.003 1.00 91.62 100 ILE A O 1
ATOM 827 N N . LYS A 1 101 ? -0.212 7.292 7.800 1.00 90.44 101 LYS A N 1
ATOM 828 C CA . LYS A 1 101 ? -1.338 8.224 7.966 1.00 90.44 101 LYS A CA 1
ATOM 829 C C . LYS A 1 101 ? -2.517 7.583 8.691 1.00 90.44 101 LYS A C 1
ATOM 831 O O . LYS A 1 101 ? -3.060 8.171 9.621 1.00 90.44 101 LYS A O 1
ATOM 836 N N . HIS A 1 102 ? -2.897 6.368 8.297 1.00 91.31 102 HIS A N 1
ATOM 837 C CA . HIS A 1 102 ? -4.006 5.655 8.926 1.00 91.31 102 HIS A CA 1
ATOM 838 C C . HIS A 1 102 ? -3.710 5.352 10.401 1.00 91.31 102 HIS A C 1
ATOM 840 O O . HIS A 1 102 ? -4.567 5.546 11.261 1.00 91.31 102 HIS A O 1
ATOM 846 N N . ARG A 1 103 ? -2.470 4.966 10.722 1.00 92.69 103 ARG A N 1
ATOM 847 C CA . ARG A 1 103 ? -2.031 4.764 12.107 1.00 92.69 103 ARG A CA 1
ATOM 848 C C . ARG A 1 103 ? -2.092 6.040 12.937 1.00 92.69 103 ARG A C 1
ATOM 850 O O . ARG A 1 103 ? -2.553 5.995 14.075 1.00 92.69 103 ARG A O 1
ATOM 857 N N . GLU A 1 104 ? -1.612 7.157 12.401 1.00 88.94 104 GLU A N 1
ATOM 858 C CA . GLU A 1 104 ? -1.652 8.451 13.088 1.00 88.94 104 GLU A CA 1
ATOM 859 C C . GLU A 1 104 ? -3.089 8.893 13.369 1.00 88.94 104 GLU A C 1
ATOM 861 O O . GLU A 1 104 ? -3.403 9.247 14.509 1.00 88.94 104 GLU A O 1
ATOM 866 N N . GLU A 1 105 ? -3.975 8.798 12.375 1.00 86.38 105 GLU A N 1
ATOM 867 C CA . GLU A 1 105 ? -5.377 9.178 12.549 1.00 86.38 105 GLU A CA 1
ATOM 868 C C . GLU A 1 105 ? -6.097 8.232 13.518 1.00 86.38 105 GLU A C 1
ATOM 870 O O . GLU A 1 105 ? -6.826 8.707 14.382 1.00 86.38 105 GLU A O 1
ATOM 875 N N . PHE A 1 106 ? -5.826 6.921 13.479 1.00 89.31 106 PHE A N 1
ATOM 876 C CA . PHE A 1 106 ? -6.354 5.969 14.463 1.00 89.31 106 PHE A CA 1
ATOM 877 C C . PHE A 1 106 ? -5.923 6.310 15.896 1.00 89.31 106 PHE A C 1
ATOM 879 O O . PHE A 1 106 ? -6.754 6.355 16.803 1.00 89.31 106 PHE A O 1
ATOM 886 N N . ILE A 1 107 ? -4.630 6.572 16.120 1.00 88.88 107 ILE A N 1
ATOM 887 C CA . ILE A 1 107 ? -4.111 6.901 17.457 1.00 88.88 107 ILE A CA 1
ATOM 888 C C . ILE A 1 107 ? -4.729 8.210 17.955 1.00 88.88 107 ILE A C 1
ATOM 890 O O . ILE A 1 107 ? -5.185 8.290 19.096 1.00 88.88 107 ILE A O 1
ATOM 894 N N . LYS A 1 108 ? -4.780 9.230 17.097 1.00 87.62 108 LYS A N 1
ATOM 895 C CA . LYS A 1 108 ? -5.416 10.514 17.401 1.00 87.62 108 LYS A CA 1
ATOM 896 C C . LYS A 1 108 ? -6.894 10.334 17.737 1.00 87.62 108 LYS A C 1
ATOM 898 O O . LYS A 1 108 ? -7.354 10.872 18.742 1.00 87.62 108 LYS A O 1
ATOM 903 N N . TYR A 1 109 ? -7.608 9.547 16.940 1.00 85.25 109 TYR A N 1
ATOM 904 C CA . TYR A 1 109 ? -9.020 9.250 17.127 1.00 85.25 109 TYR A CA 1
ATOM 905 C C . TYR A 1 109 ? -9.290 8.606 18.492 1.00 85.25 109 TYR A C 1
ATOM 907 O O . TYR A 1 109 ? -10.133 9.076 19.257 1.00 85.25 109 TYR A O 1
ATOM 915 N N . ILE A 1 110 ? -8.531 7.564 18.831 1.00 83.88 110 ILE A N 1
ATOM 916 C CA . ILE A 1 110 ? -8.693 6.843 20.094 1.00 83.88 110 ILE A CA 1
ATOM 917 C C . ILE A 1 110 ? -8.320 7.714 21.298 1.00 83.88 110 ILE A C 1
ATOM 919 O O . ILE A 1 110 ? -9.025 7.695 22.305 1.00 83.88 110 ILE A O 1
ATOM 923 N N . ASN A 1 111 ? -7.278 8.540 21.187 1.00 83.69 111 ASN A N 1
ATOM 924 C CA . ASN A 1 111 ? -6.902 9.468 22.254 1.00 83.69 111 ASN A CA 1
ATOM 925 C C . ASN A 1 111 ? -7.966 10.557 22.488 1.00 83.69 111 ASN A C 1
ATOM 927 O O . ASN A 1 111 ? -8.192 10.962 23.628 1.00 83.69 111 ASN A O 1
ATOM 931 N N . GLN A 1 112 ? -8.641 11.020 21.429 1.00 84.00 112 GLN A N 1
ATOM 932 C CA . GLN A 1 112 ? -9.736 11.993 21.526 1.00 84.00 112 GLN A CA 1
ATOM 933 C C . GLN A 1 112 ? -11.024 11.389 22.103 1.00 84.00 112 GLN A C 1
ATOM 935 O O . GLN A 1 112 ? -11.813 12.092 22.732 1.00 84.00 112 GLN A O 1
ATOM 940 N N . ARG A 1 113 ? -11.249 10.088 21.902 1.00 74.31 113 ARG A N 1
ATOM 941 C CA . ARG A 1 113 ? -12.417 9.347 22.396 1.00 74.31 113 ARG A CA 1
ATOM 942 C C . ARG A 1 113 ? -12.080 8.626 23.701 1.00 74.31 113 ARG A C 1
ATOM 944 O O . ARG A 1 113 ? -12.135 7.403 23.796 1.00 74.31 113 ARG A O 1
ATOM 951 N N . THR A 1 114 ? -11.763 9.393 24.738 1.00 64.19 114 THR A N 1
ATOM 952 C CA . THR A 1 114 ? -11.660 8.862 26.101 1.00 64.19 114 THR A CA 1
ATOM 953 C C . THR A 1 114 ? -13.065 8.704 26.679 1.00 64.19 114 THR A C 1
ATOM 955 O O . THR A 1 114 ? -13.678 9.659 27.152 1.00 64.19 114 THR A O 1
ATOM 958 N N . TYR A 1 115 ? -13.614 7.490 26.627 1.00 70.62 115 TYR A N 1
ATOM 959 C CA . TYR A 1 115 ? -14.825 7.177 27.382 1.00 70.62 115 TYR A CA 1
ATOM 960 C C . TYR A 1 115 ? -14.435 6.986 28.850 1.00 70.62 115 TYR A C 1
ATOM 962 O O . TYR A 1 115 ? -13.566 6.180 29.168 1.00 70.62 115 TYR A O 1
ATOM 970 N N . SER A 1 116 ? -15.088 7.696 29.768 1.00 73.06 116 SER A N 1
ATOM 971 C CA . SER A 1 116 ? -14.794 7.630 31.209 1.00 73.06 116 SER A CA 1
ATOM 972 C C . SER A 1 116 ? -14.863 6.209 31.791 1.00 73.06 116 SER A C 1
ATOM 974 O O . SER A 1 116 ? -14.195 5.912 32.777 1.00 73.06 116 SER A O 1
ATOM 976 N N . TYR A 1 117 ? -15.644 5.327 31.168 1.00 71.50 117 TYR A N 1
ATOM 977 C CA . TYR A 1 117 ? -15.883 3.937 31.561 1.00 71.50 117 TYR A CA 1
ATOM 978 C C . TYR A 1 117 ? -15.142 2.899 30.700 1.00 71.50 117 TYR A C 1
ATOM 980 O O . TYR A 1 117 ? -15.291 1.700 30.936 1.00 71.50 117 TYR A O 1
ATOM 988 N N . LEU A 1 118 ? -14.372 3.328 29.695 1.00 75.38 118 LEU A N 1
ATOM 989 C CA . LEU A 1 118 ? -13.599 2.440 28.832 1.00 75.38 118 LEU A CA 1
ATOM 990 C C . LEU A 1 118 ? -12.142 2.901 28.813 1.00 75.38 118 LEU A C 1
ATOM 992 O O . LEU A 1 118 ? -11.806 3.9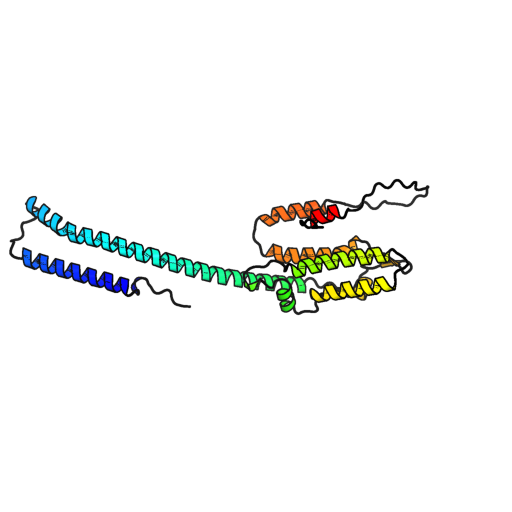33 28.237 1.00 75.38 118 LEU A O 1
ATOM 996 N N . SER A 1 119 ? -11.265 2.128 29.440 1.00 79.19 119 SER A N 1
ATOM 997 C CA . SER A 1 119 ? -9.825 2.374 29.387 1.00 79.19 119 SER A CA 1
ATOM 998 C C . SER A 1 119 ? -9.187 1.533 28.292 1.00 79.19 119 SER A C 1
ATOM 1000 O O . SER A 1 119 ? -9.544 0.372 28.103 1.00 79.19 119 SER A O 1
ATOM 1002 N N . ILE A 1 120 ? -8.212 2.104 27.599 1.00 79.25 120 ILE A N 1
ATOM 1003 C CA . ILE A 1 120 ? -7.397 1.372 26.635 1.00 79.25 120 ILE A CA 1
ATOM 1004 C C . ILE A 1 120 ? -6.279 0.679 27.417 1.00 79.25 120 ILE A C 1
ATOM 1006 O O . ILE A 1 120 ? -5.532 1.341 28.135 1.00 79.25 120 ILE A O 1
ATOM 1010 N N . GLU A 1 121 ? -6.167 -0.645 27.307 1.00 74.94 121 GLU A N 1
ATOM 1011 C CA . GLU A 1 121 ? -5.126 -1.399 28.027 1.00 74.94 121 GLU A CA 1
ATOM 1012 C C . GLU A 1 121 ? -3.782 -1.389 27.296 1.00 74.94 121 GLU A C 1
ATOM 1014 O O . GLU A 1 121 ? -2.725 -1.548 27.905 1.00 74.94 121 GLU A O 1
ATOM 1019 N N . LYS A 1 122 ? -3.823 -1.225 25.972 1.00 76.81 122 LYS A N 1
ATOM 1020 C CA . LYS A 1 122 ? -2.657 -1.287 25.090 1.00 76.81 122 LYS A CA 1
ATOM 1021 C C . LYS A 1 122 ? -2.223 0.111 24.658 1.00 76.81 122 LYS A C 1
ATOM 1023 O O . LYS A 1 122 ? -3.020 1.040 24.584 1.00 76.81 122 LYS A O 1
ATOM 1028 N N . THR A 1 123 ? -0.950 0.272 24.307 1.00 83.19 123 THR A N 1
ATOM 1029 C CA . THR A 1 123 ? -0.508 1.507 23.644 1.00 83.19 123 THR A CA 1
ATOM 1030 C C . THR A 1 123 ? -1.236 1.663 22.306 1.00 83.19 123 THR A C 1
ATOM 1032 O O . THR A 1 123 ? -1.571 0.665 21.664 1.00 83.19 123 THR A O 1
ATOM 1035 N N . GLY A 1 124 ? -1.450 2.901 21.847 1.00 85.44 124 GLY A N 1
ATOM 1036 C CA . GLY A 1 124 ? -2.138 3.155 20.573 1.00 85.44 124 GLY A CA 1
ATOM 1037 C C . GLY A 1 124 ? -1.516 2.400 19.387 1.00 85.44 124 GLY A C 1
ATOM 1038 O O . GLY A 1 124 ? -2.236 1.906 18.526 1.00 85.44 124 GLY A O 1
ATOM 1039 N N . HIS A 1 125 ? -0.191 2.211 19.391 1.00 88.00 125 HIS A N 1
ATOM 1040 C CA . HIS A 1 125 ? 0.518 1.407 18.391 1.00 88.00 125 HIS A CA 1
ATOM 1041 C C . HIS A 1 125 ? 0.191 -0.088 18.467 1.00 88.00 125 HIS A C 1
ATOM 1043 O O . HIS A 1 125 ? -0.116 -0.694 17.443 1.00 88.00 125 HIS A O 1
ATOM 1049 N N . ALA A 1 126 ? 0.239 -0.685 19.662 1.00 89.56 126 ALA A N 1
ATOM 1050 C CA . ALA A 1 126 ? -0.080 -2.100 19.843 1.00 89.56 126 ALA A CA 1
ATOM 1051 C C . ALA A 1 126 ? -1.555 -2.382 19.529 1.00 89.56 126 ALA A C 1
ATOM 1053 O O . ALA A 1 126 ? -1.887 -3.412 18.945 1.00 89.56 126 ALA A O 1
ATOM 1054 N N . LEU A 1 127 ? -2.436 -1.440 19.870 1.00 90.12 127 LEU A N 1
ATOM 1055 C CA . LEU A 1 127 ? -3.846 -1.505 19.523 1.00 90.12 127 LEU A CA 1
ATOM 1056 C C . LEU A 1 127 ? -4.050 -1.403 18.006 1.00 90.12 127 LEU A C 1
ATOM 1058 O O . LEU A 1 127 ? -4.789 -2.201 17.442 1.00 90.12 127 LEU A O 1
ATOM 1062 N N . TYR A 1 128 ? -3.351 -0.492 17.328 1.00 92.69 128 TYR A N 1
ATOM 1063 C CA . TYR A 1 128 ? -3.418 -0.375 15.872 1.00 92.69 128 TYR A CA 1
ATOM 1064 C C . TYR A 1 128 ? -2.960 -1.657 15.171 1.00 92.69 128 TYR A C 1
ATOM 1066 O O . TYR A 1 128 ? -3.645 -2.150 14.283 1.00 92.69 128 TYR A O 1
ATOM 1074 N N . GLN A 1 129 ? -1.831 -2.230 15.594 1.00 93.69 129 GLN A N 1
ATOM 1075 C CA . GLN A 1 129 ? -1.299 -3.459 15.002 1.00 93.69 129 GLN A CA 1
ATOM 1076 C C . GLN A 1 129 ? -2.228 -4.660 15.217 1.00 93.69 129 GLN A C 1
ATOM 1078 O O . GLN A 1 129 ? -2.317 -5.526 14.352 1.00 93.69 129 GLN A O 1
ATOM 1083 N N . LEU A 1 130 ? -2.944 -4.689 16.344 1.00 92.44 130 LEU A N 1
ATOM 1084 C CA . LEU A 1 130 ? -3.972 -5.686 16.623 1.00 92.44 130 LEU A CA 1
ATOM 1085 C C . LEU A 1 130 ? -5.180 -5.555 15.680 1.00 92.44 130 LEU A C 1
ATOM 1087 O O . LEU A 1 130 ? -5.688 -6.560 15.196 1.00 92.44 130 LEU A O 1
ATOM 1091 N N . HIS A 1 131 ? -5.640 -4.327 15.424 1.00 89.38 131 HIS A N 1
ATOM 1092 C CA . HIS A 1 131 ? -6.827 -4.077 14.599 1.00 89.38 131 HIS A CA 1
ATOM 1093 C C . HIS A 1 131 ? -6.530 -4.156 13.095 1.00 89.38 131 HIS A C 1
ATOM 1095 O O . HIS A 1 131 ? -7.366 -4.632 12.329 1.00 89.38 131 HIS A O 1
ATOM 1101 N N . PHE A 1 132 ? -5.330 -3.741 12.682 1.00 93.88 132 PHE A N 1
ATOM 1102 C CA . PHE A 1 132 ? -4.921 -3.593 11.282 1.00 93.88 132 PHE A CA 1
ATOM 1103 C C . PHE A 1 132 ? -3.587 -4.299 10.989 1.00 93.88 132 PHE A C 1
ATOM 1105 O O . PHE A 1 132 ? -2.616 -3.645 10.573 1.00 93.88 132 PHE A O 1
ATOM 1112 N N . PRO A 1 133 ? -3.506 -5.630 11.183 1.00 94.44 133 PRO A N 1
ATOM 1113 C CA . PRO A 1 133 ? -2.255 -6.379 11.054 1.00 94.44 133 PRO A CA 1
ATOM 1114 C C . PRO A 1 133 ? -1.662 -6.305 9.639 1.00 94.44 133 PRO A C 1
ATOM 1116 O O . PRO A 1 133 ? -0.442 -6.276 9.483 1.00 94.44 133 PRO A O 1
ATOM 1119 N N . ASN A 1 134 ? -2.510 -6.185 8.612 1.00 93.25 134 ASN A N 1
ATOM 1120 C CA . ASN A 1 134 ? -2.104 -6.172 7.202 1.00 93.25 134 ASN A CA 1
ATOM 1121 C C . ASN A 1 134 ? -1.843 -4.767 6.633 1.00 93.25 134 ASN A C 1
ATOM 1123 O O . ASN A 1 134 ? -1.473 -4.633 5.465 1.00 93.25 134 ASN A O 1
ATOM 1127 N N . SER A 1 135 ? -1.957 -3.716 7.450 1.00 92.69 135 SER A N 1
ATOM 1128 C CA . SER A 1 135 ? -1.827 -2.328 6.980 1.00 92.69 135 SER A CA 1
ATOM 1129 C C . SER A 1 135 ? -0.456 -1.998 6.398 1.00 92.69 135 SER A C 1
ATOM 1131 O O . SER A 1 135 ? -0.358 -1.115 5.554 1.00 92.69 135 SER A O 1
ATOM 1133 N N . VAL A 1 136 ? 0.599 -2.721 6.788 1.00 90.25 136 VAL A N 1
ATOM 1134 C CA . VAL A 1 136 ? 1.950 -2.578 6.210 1.00 90.25 136 VAL A CA 1
ATOM 1135 C C . VAL A 1 136 ? 1.954 -2.872 4.703 1.00 90.25 136 VAL A C 1
ATOM 1137 O O . VAL A 1 136 ? 2.741 -2.288 3.961 1.00 90.25 136 VAL A O 1
ATOM 1140 N N . ASN A 1 137 ? 1.035 -3.722 4.240 1.00 91.06 137 ASN A N 1
ATOM 1141 C CA . ASN A 1 137 ? 0.863 -4.062 2.829 1.00 91.06 137 ASN A CA 1
ATOM 1142 C C . ASN A 1 137 ? -0.114 -3.120 2.101 1.00 91.06 137 ASN A C 1
ATOM 1144 O O . ASN A 1 137 ? -0.442 -3.366 0.945 1.00 91.06 137 ASN A O 1
ATOM 1148 N N . GLY A 1 138 ? -0.579 -2.053 2.759 1.00 87.06 138 GLY A N 1
ATOM 1149 C CA . GLY A 1 138 ? -1.605 -1.143 2.246 1.00 87.06 138 GLY A CA 1
ATOM 1150 C C . GLY A 1 138 ? -3.043 -1.595 2.526 1.00 87.06 138 GLY A C 1
ATOM 1151 O O . GLY A 1 138 ? -3.971 -0.852 2.222 1.00 87.06 138 GLY A O 1
ATOM 1152 N N . ASP A 1 139 ? -3.249 -2.771 3.135 1.00 89.81 139 ASP A N 1
ATOM 1153 C CA . ASP A 1 139 ? -4.582 -3.241 3.519 1.00 89.81 139 ASP A CA 1
ATOM 1154 C C . ASP A 1 139 ? -4.985 -2.697 4.893 1.00 89.81 139 ASP A C 1
ATOM 1156 O O . ASP A 1 139 ? -4.628 -3.223 5.948 1.00 89.81 139 ASP A O 1
ATOM 1160 N N . ILE A 1 140 ? -5.731 -1.603 4.863 1.00 90.56 140 ILE A N 1
ATOM 1161 C CA . ILE A 1 140 ? -6.248 -0.901 6.040 1.00 90.56 140 ILE A CA 1
ATOM 1162 C C . ILE A 1 140 ? -7.573 -1.471 6.558 1.00 90.56 140 ILE A C 1
ATOM 1164 O O . ILE A 1 140 ? -8.208 -0.849 7.403 1.00 90.56 140 ILE A O 1
ATOM 1168 N N . ARG A 1 141 ? -8.023 -2.637 6.079 1.00 88.44 141 ARG A N 1
ATOM 1169 C CA . ARG A 1 141 ? -9.250 -3.270 6.578 1.00 88.44 141 ARG A CA 1
ATOM 1170 C C . ARG A 1 141 ? -9.071 -3.776 8.006 1.00 88.44 141 ARG A C 1
ATOM 1172 O O . ARG A 1 141 ? -8.006 -4.260 8.390 1.00 88.44 141 ARG A O 1
ATOM 1179 N N . LEU A 1 142 ? -10.153 -3.700 8.779 1.00 87.31 142 LEU A N 1
ATOM 1180 C CA . LEU A 1 142 ? -10.216 -4.293 10.109 1.00 87.31 142 LEU A CA 1
ATOM 1181 C C . LEU A 1 142 ? -10.050 -5.815 10.003 1.00 87.31 142 LEU A C 1
ATOM 1183 O O . LEU A 1 142 ? -10.704 -6.439 9.162 1.00 87.31 142 LEU A O 1
ATOM 1187 N N . SER A 1 143 ? -9.203 -6.388 10.860 1.00 90.38 143 SER A N 1
ATOM 1188 C CA . SER A 1 143 ? -8.999 -7.837 10.945 1.00 90.38 143 SER A CA 1
ATOM 1189 C C . SER A 1 143 ? -10.323 -8.571 11.169 1.00 90.38 143 SER A C 1
ATOM 1191 O O . SER A 1 143 ? -11.132 -8.155 12.003 1.00 90.38 143 SER A O 1
ATOM 1193 N N . ASP A 1 144 ? -10.530 -9.679 10.458 1.00 88.56 144 ASP A N 1
ATOM 1194 C CA . ASP A 1 144 ? -11.733 -10.501 10.608 1.00 88.56 144 ASP A CA 1
ATOM 1195 C C . ASP A 1 144 ? -11.841 -11.097 12.018 1.00 88.56 144 ASP A C 1
ATOM 1197 O O . ASP A 1 144 ? -12.938 -11.167 12.563 1.00 88.56 144 ASP A O 1
ATOM 1201 N N . ASP A 1 145 ? -10.712 -11.389 12.671 1.00 90.06 145 ASP A N 1
ATOM 1202 C CA . ASP A 1 145 ? -10.688 -11.811 14.078 1.00 90.06 145 ASP A CA 1
ATOM 1203 C C . ASP A 1 145 ? -11.314 -10.754 14.993 1.00 90.06 145 ASP A C 1
ATOM 1205 O O . ASP A 1 145 ? -12.084 -11.070 15.898 1.00 90.06 145 ASP A O 1
ATOM 1209 N N . ILE A 1 146 ? -11.024 -9.475 14.734 1.00 87.88 146 ILE A N 1
ATOM 1210 C CA . ILE A 1 146 ? -11.567 -8.368 15.524 1.00 87.88 146 ILE A CA 1
ATOM 1211 C C . ILE A 1 146 ? -13.041 -8.145 15.203 1.00 87.88 146 ILE A C 1
ATOM 1213 O O . ILE A 1 146 ? -13.817 -7.888 16.118 1.00 87.88 146 ILE A O 1
ATOM 1217 N N . LYS A 1 147 ? -13.458 -8.288 13.939 1.00 85.44 147 LYS A N 1
ATOM 1218 C CA . LYS A 1 147 ? -14.886 -8.247 13.577 1.00 85.44 147 LYS A CA 1
ATOM 1219 C C . LYS A 1 147 ? -15.670 -9.345 14.291 1.00 85.44 147 LYS A C 1
ATOM 1221 O O . LYS A 1 147 ? -16.724 -9.063 14.856 1.00 85.44 147 LYS A O 1
ATOM 1226 N N . ASN A 1 148 ? -15.134 -10.563 14.306 1.00 87.12 148 ASN A N 1
ATOM 1227 C CA . ASN A 1 148 ? -15.745 -11.703 14.975 1.00 87.12 148 ASN A CA 1
ATOM 1228 C C . ASN A 1 148 ? -15.813 -11.477 16.489 1.00 87.12 148 ASN A C 1
ATOM 1230 O O . ASN A 1 148 ? -16.874 -11.647 17.078 1.00 87.12 148 ASN A O 1
ATOM 1234 N N . GLU A 1 149 ? -14.735 -11.007 17.124 1.00 87.44 149 GLU A N 1
ATOM 1235 C CA . GLU A 1 149 ? -14.771 -10.682 18.556 1.00 87.44 149 GLU A CA 1
ATOM 1236 C C . GLU A 1 149 ? -15.760 -9.547 18.867 1.00 87.44 149 GLU A C 1
ATOM 1238 O O . GLU A 1 149 ? -16.475 -9.625 19.861 1.00 87.44 149 GLU A O 1
ATOM 1243 N N . LEU A 1 150 ? -15.876 -8.521 18.018 1.00 84.25 150 LEU A N 1
ATOM 1244 C CA . LEU A 1 150 ? -16.883 -7.464 18.183 1.00 84.25 150 LEU A CA 1
ATOM 1245 C C . LEU A 1 150 ? -18.316 -8.001 18.063 1.00 84.25 150 LEU A C 1
ATOM 1247 O O . LEU A 1 150 ? -19.187 -7.587 18.831 1.00 84.25 150 LEU A O 1
ATOM 1251 N N . HIS A 1 151 ? -18.558 -8.922 17.129 1.00 82.50 151 HIS A N 1
ATOM 1252 C CA . HIS A 1 151 ? -19.846 -9.597 16.979 1.00 82.50 151 HIS A CA 1
ATOM 1253 C C . HIS A 1 151 ? -20.190 -10.420 18.226 1.00 82.50 151 HIS A C 1
ATOM 1255 O O . HIS A 1 151 ? -21.264 -10.261 18.803 1.00 82.50 151 HIS A O 1
ATOM 1261 N N . GLU A 1 152 ? -19.245 -11.225 18.704 1.00 85.62 152 GLU A N 1
ATOM 1262 C CA . GLU A 1 152 ? -19.398 -12.033 19.912 1.00 85.62 152 GLU A CA 1
ATOM 1263 C C . GLU A 1 152 ? -19.623 -11.170 21.162 1.00 85.62 152 GLU A C 1
ATOM 1265 O O . GLU A 1 152 ? -20.487 -11.479 21.977 1.00 85.62 152 GLU A O 1
ATOM 1270 N N . ILE A 1 153 ? -18.912 -10.044 21.294 1.00 83.12 153 ILE A N 1
ATOM 1271 C CA . ILE A 1 153 ? -19.134 -9.067 22.370 1.00 83.12 153 ILE A CA 1
ATOM 1272 C C . ILE A 1 153 ? -20.568 -8.526 22.324 1.00 83.12 153 ILE A C 1
ATOM 1274 O O . ILE A 1 153 ? -21.201 -8.376 23.372 1.00 83.12 153 ILE A O 1
ATOM 1278 N N . ALA A 1 154 ? -21.099 -8.240 21.133 1.00 79.56 154 ALA A N 1
ATOM 1279 C CA . ALA A 1 154 ? -22.479 -7.794 20.985 1.00 79.56 154 ALA A CA 1
ATOM 1280 C C . ALA A 1 154 ? -23.477 -8.888 21.410 1.00 79.56 154 ALA A C 1
ATOM 1282 O O . ALA A 1 154 ? -24.413 -8.595 22.157 1.00 79.56 154 ALA A O 1
ATOM 1283 N N . CYS A 1 155 ? -23.253 -10.143 21.011 1.00 80.12 155 CYS A N 1
ATOM 1284 C CA . CYS A 1 155 ? -24.073 -11.292 21.413 1.00 80.12 155 CYS A CA 1
ATOM 1285 C C . CYS A 1 155 ? -24.030 -11.547 22.930 1.00 80.12 155 CYS A C 1
ATOM 1287 O O . CYS A 1 155 ? -25.078 -11.737 23.560 1.00 80.12 155 CYS A O 1
ATOM 1289 N N . ASP A 1 156 ? -22.843 -11.483 23.538 1.00 80.31 156 ASP A N 1
ATOM 1290 C CA . ASP A 1 156 ? -22.646 -11.620 24.985 1.00 80.31 156 ASP A CA 1
ATOM 1291 C C . ASP A 1 156 ? -23.363 -10.493 25.744 1.00 80.31 156 ASP A C 1
ATOM 1293 O O . ASP A 1 156 ? -24.011 -10.744 26.762 1.00 80.31 156 ASP A O 1
ATOM 1297 N N . MET A 1 157 ? -23.325 -9.257 25.231 1.00 75.31 157 MET A N 1
ATOM 1298 C CA . MET A 1 157 ? -24.053 -8.127 25.819 1.00 75.31 157 MET A CA 1
ATOM 1299 C C . MET A 1 157 ? -25.568 -8.319 25.776 1.00 75.31 157 MET A C 1
ATOM 1301 O O . MET A 1 157 ? -26.230 -8.065 26.785 1.00 75.31 157 MET A O 1
ATOM 1305 N N . VAL A 1 158 ? -26.122 -8.779 24.649 1.00 75.62 158 VAL A N 1
ATOM 1306 C CA . VAL A 1 158 ? -27.560 -9.077 24.530 1.00 75.62 158 VAL A CA 1
ATOM 1307 C C . VAL A 1 158 ? -27.958 -10.180 25.510 1.00 75.62 158 VAL A C 1
ATOM 1309 O O . VAL A 1 158 ? -28.940 -10.035 26.239 1.00 75.62 158 VAL A O 1
ATOM 1312 N N . SER A 1 159 ? -27.163 -11.249 25.583 1.00 78.12 159 SER A N 1
ATOM 1313 C CA . SER A 1 159 ? -27.404 -12.383 26.480 1.00 78.12 159 SER A CA 1
ATOM 1314 C C . SER A 1 159 ? -27.343 -11.971 27.951 1.00 78.12 159 SER A C 1
ATOM 1316 O O . SER A 1 159 ? -28.239 -12.301 28.729 1.00 78.12 159 SER A O 1
ATOM 1318 N N . TRP A 1 160 ? -26.334 -11.180 28.329 1.00 73.94 160 TRP A N 1
ATOM 1319 C CA . TRP A 1 160 ? -26.213 -10.603 29.667 1.00 73.94 160 TRP A CA 1
ATOM 1320 C C . TRP A 1 160 ? -27.421 -9.743 30.024 1.00 73.94 160 TRP A C 1
ATOM 1322 O O . TRP A 1 160 ? -27.973 -9.884 31.113 1.00 73.94 160 TRP A O 1
ATOM 1332 N N . PHE A 1 161 ? -27.890 -8.909 29.096 1.00 69.31 161 PHE A N 1
ATOM 1333 C CA . PHE A 1 161 ? -29.062 -8.067 29.317 1.00 69.31 161 PHE A CA 1
ATOM 1334 C C . PHE A 1 161 ? -30.355 -8.851 29.497 1.00 69.31 161 PHE A C 1
ATOM 1336 O O . PHE A 1 161 ? -31.125 -8.552 30.411 1.00 69.31 161 PHE A O 1
ATOM 1343 N N . ASN A 1 162 ? -30.589 -9.855 28.657 1.00 72.62 162 ASN A N 1
ATOM 1344 C CA . ASN A 1 162 ? -31.770 -10.704 28.770 1.00 72.62 162 ASN A CA 1
ATOM 1345 C C . ASN A 1 162 ? -31.741 -11.491 30.090 1.00 72.62 162 ASN A C 1
ATOM 1347 O O . ASN A 1 162 ? -32.738 -11.526 30.809 1.00 72.62 162 ASN A O 1
ATOM 1351 N N . GLY A 1 163 ? -30.568 -11.998 30.485 1.00 70.00 163 GLY A N 1
ATOM 1352 C CA . GLY A 1 163 ? -30.371 -12.665 31.774 1.00 70.00 163 GLY A CA 1
ATOM 1353 C C . GLY A 1 163 ? -30.583 -11.756 32.993 1.00 70.00 163 GLY A C 1
ATOM 1354 O O . GLY A 1 163 ? -31.002 -12.235 34.042 1.00 70.00 163 GLY A O 1
ATOM 1355 N N . LEU A 1 164 ? -30.357 -10.439 32.876 1.00 65.44 164 LEU A N 1
ATOM 1356 C CA . LEU A 1 164 ? -30.648 -9.475 33.951 1.00 65.44 164 LEU A CA 1
ATOM 1357 C C . LEU A 1 164 ? -32.153 -9.283 34.209 1.00 65.44 164 LEU A C 1
ATOM 1359 O O . LEU A 1 164 ? -32.515 -8.807 35.289 1.00 65.44 164 LEU A O 1
ATOM 1363 N N . GLN A 1 165 ? -33.026 -9.619 33.253 1.00 64.19 165 GLN A N 1
ATOM 1364 C CA . GLN A 1 165 ? -34.479 -9.517 33.435 1.00 64.19 165 GLN A CA 1
ATOM 1365 C C . GLN A 1 165 ? -35.062 -10.702 34.221 1.00 64.19 165 GLN A C 1
ATOM 1367 O O . GLN A 1 165 ? -36.077 -10.547 34.907 1.00 64.19 165 GLN A O 1
ATOM 1372 N N . GLU A 1 166 ? -34.403 -11.860 34.196 1.00 65.50 166 GLU A N 1
ATOM 1373 C CA . GLU A 1 166 ? -34.842 -13.058 34.906 1.00 65.50 166 GLU A CA 1
ATOM 1374 C C . GLU A 1 166 ? -34.267 -13.106 36.331 1.00 65.50 166 GLU A C 1
ATOM 1376 O O . GLU A 1 166 ? -33.060 -13.080 36.561 1.00 65.50 166 GLU A O 1
ATOM 1381 N N . LYS A 1 167 ? -35.141 -13.197 37.342 1.00 56.59 167 LYS A N 1
ATOM 1382 C CA . LYS A 1 167 ? -34.778 -13.088 38.773 1.00 56.59 167 LYS A CA 1
ATOM 1383 C C . LYS A 1 167 ? -33.845 -14.196 39.305 1.00 56.59 167 LYS A C 1
ATOM 1385 O O . LYS A 1 167 ? -33.441 -14.119 40.461 1.00 56.59 167 LYS A O 1
ATOM 1390 N N . SER A 1 168 ? -33.521 -15.222 38.515 1.00 56.12 168 SER A N 1
ATOM 1391 C CA . SER A 1 168 ? -32.966 -16.496 39.003 1.00 56.12 168 SER A CA 1
ATOM 1392 C C . SER A 1 168 ? -31.451 -16.690 38.809 1.00 56.12 168 SER A C 1
ATOM 1394 O O . SER A 1 168 ? -30.946 -17.774 39.091 1.00 56.12 168 SER A O 1
ATOM 1396 N N . TYR A 1 169 ? -30.696 -15.687 38.346 1.00 58.28 169 TYR A N 1
ATOM 1397 C CA . TYR A 1 169 ? -29.378 -15.947 37.743 1.00 58.28 169 TYR A CA 1
ATOM 1398 C C . TYR A 1 169 ? -28.194 -15.134 38.293 1.00 58.28 169 TYR A C 1
ATOM 1400 O O . TYR A 1 169 ? -27.384 -14.588 37.546 1.00 58.28 169 TYR A O 1
ATOM 1408 N N . ALA A 1 170 ? -28.010 -15.120 39.616 1.00 63.56 170 ALA A N 1
ATOM 1409 C CA . ALA A 1 170 ? -26.828 -14.494 40.226 1.00 63.56 170 ALA A CA 1
ATOM 1410 C C . ALA A 1 170 ? -25.492 -15.103 39.729 1.00 63.56 170 ALA A C 1
ATOM 1412 O O . ALA A 1 170 ? -24.560 -14.359 39.438 1.00 63.56 170 ALA A O 1
ATOM 1413 N N . GLN A 1 171 ? -25.411 -16.431 39.558 1.00 61.53 171 GLN A N 1
ATOM 1414 C CA . GLN A 1 171 ? -24.200 -17.102 39.051 1.00 61.53 171 GLN A CA 1
ATOM 1415 C C . GLN A 1 171 ? -23.959 -16.881 37.545 1.00 61.53 171 GLN A C 1
ATOM 1417 O O . GLN A 1 171 ? -22.816 -16.683 37.139 1.00 61.53 171 GLN A O 1
ATOM 1422 N N . SER A 1 172 ? -25.011 -16.849 36.717 1.00 67.50 172 SER A N 1
ATOM 1423 C CA . SER A 1 172 ? -24.871 -16.580 35.271 1.00 67.50 172 SER A CA 1
ATOM 1424 C C . SER A 1 172 ? -24.471 -15.126 35.001 1.00 67.50 172 SER A C 1
ATOM 1426 O O . SER A 1 172 ? -23.695 -14.851 34.089 1.00 67.50 172 SER A O 1
ATOM 1428 N N . LYS A 1 173 ? -24.896 -14.189 35.859 1.00 69.44 173 LYS A N 1
ATOM 1429 C CA . LYS A 1 173 ? -24.533 -12.772 35.750 1.00 69.44 173 LYS A CA 1
ATOM 1430 C C . LYS A 1 173 ? -23.025 -12.524 35.864 1.00 69.44 173 LYS A C 1
ATOM 1432 O O . LYS A 1 173 ? -22.489 -11.769 35.055 1.00 69.44 173 LYS A O 1
ATOM 1437 N N . GLU A 1 174 ? -22.349 -13.132 36.841 1.00 76.88 174 GLU A N 1
ATOM 1438 C CA . GLU A 1 174 ? -20.894 -12.973 37.003 1.00 76.88 174 GLU A CA 1
ATOM 1439 C C . GLU A 1 174 ? -20.114 -13.700 35.899 1.00 76.88 174 GLU A C 1
ATOM 1441 O O . GLU A 1 174 ? -19.123 -13.171 35.402 1.00 76.88 174 GLU A O 1
ATOM 1446 N N . ALA A 1 175 ? -20.590 -14.865 35.443 1.00 78.19 175 ALA A N 1
ATOM 1447 C CA . ALA A 1 175 ? -19.970 -15.588 34.331 1.00 78.19 175 ALA A CA 1
ATOM 1448 C C . ALA A 1 175 ? -20.055 -14.806 33.005 1.00 78.19 175 ALA A C 1
ATOM 1450 O O . ALA A 1 175 ? -19.057 -14.673 32.296 1.00 78.19 175 ALA A O 1
ATOM 1451 N N . LEU A 1 176 ? -21.224 -14.236 32.692 1.00 76.19 176 LEU A N 1
ATOM 1452 C CA . LEU A 1 176 ? -21.432 -13.404 31.501 1.00 76.19 176 LEU A CA 1
ATOM 1453 C C . LEU A 1 176 ? -20.603 -12.120 31.559 1.00 76.19 176 LEU A C 1
ATOM 1455 O O . LEU A 1 176 ? -19.973 -11.747 30.571 1.00 76.19 176 LEU A O 1
ATOM 1459 N N . LYS A 1 177 ? -20.533 -11.485 32.735 1.00 79.19 177 LYS A N 1
ATOM 1460 C CA . LYS A 1 177 ? -19.661 -10.330 32.965 1.00 79.19 177 LYS A CA 1
ATOM 1461 C C . LYS A 1 177 ? -18.191 -10.674 32.709 1.00 79.19 177 LYS A C 1
ATOM 1463 O O . LYS A 1 177 ? -17.518 -9.944 31.986 1.00 79.19 177 LYS A O 1
ATOM 1468 N N . LEU A 1 178 ? -17.702 -11.781 33.268 1.00 83.38 178 LEU A N 1
ATOM 1469 C CA . LEU A 1 178 ? -16.313 -12.207 33.100 1.00 83.38 178 LEU A CA 1
ATOM 1470 C C . LEU A 1 178 ? -15.984 -12.502 31.629 1.00 83.38 178 LEU A C 1
ATOM 1472 O O . LEU A 1 178 ? -14.920 -12.112 31.153 1.00 83.38 178 LEU A O 1
ATOM 1476 N N . ASN A 1 179 ? -16.893 -13.155 30.897 1.00 84.06 179 ASN A N 1
ATOM 1477 C CA . ASN A 1 179 ? -16.722 -13.414 29.465 1.00 84.06 179 ASN A CA 1
ATOM 1478 C C . ASN A 1 179 ? -16.658 -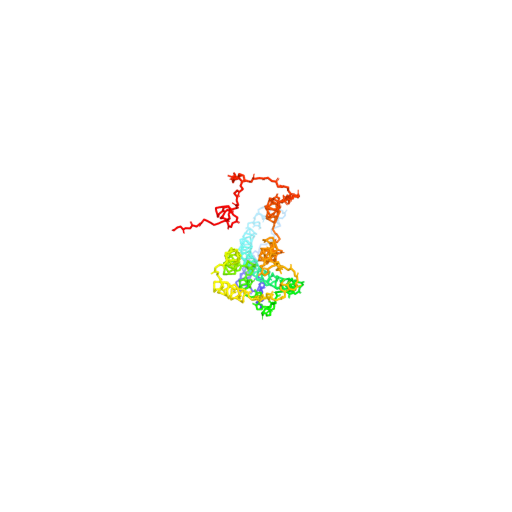12.115 28.657 1.00 84.06 179 ASN A C 1
ATOM 1480 O O . ASN A 1 179 ? -15.750 -11.948 27.843 1.00 84.06 179 ASN A O 1
ATOM 1484 N N . PHE A 1 180 ? -17.557 -11.174 28.940 1.00 82.38 180 PHE A N 1
ATOM 1485 C CA . PHE A 1 180 ? -17.572 -9.865 28.300 1.00 82.38 180 PHE A CA 1
ATOM 1486 C C . PHE A 1 180 ? -16.267 -9.084 28.539 1.00 82.38 180 PHE A C 1
ATOM 1488 O O . PHE A 1 180 ? -15.633 -8.628 27.587 1.00 82.38 180 PHE A O 1
ATOM 1495 N N . GLU A 1 181 ? -15.810 -8.983 29.792 1.00 83.56 181 GLU A N 1
ATOM 1496 C CA . GLU A 1 181 ? -14.545 -8.314 30.135 1.00 83.56 181 GLU A CA 1
ATOM 1497 C C . GLU A 1 181 ? -13.339 -9.010 29.478 1.00 83.56 181 GLU A C 1
ATOM 1499 O O . GLU A 1 181 ? -12.442 -8.358 28.933 1.00 83.56 181 GLU A O 1
ATOM 1504 N N . LYS A 1 182 ? -13.338 -10.348 29.452 1.00 89.19 182 LYS A N 1
ATOM 1505 C CA . LYS A 1 182 ? -12.299 -11.142 28.791 1.00 89.19 182 LYS A CA 1
ATOM 1506 C C . LYS A 1 182 ? -12.257 -10.897 27.283 1.00 89.19 182 LYS A C 1
ATOM 1508 O O . LYS A 1 182 ? -11.167 -10.790 26.731 1.00 89.19 182 LYS A O 1
ATOM 1513 N N . ARG A 1 183 ? -13.396 -10.789 26.598 1.00 86.75 183 ARG A N 1
ATOM 1514 C CA . ARG A 1 183 ? -13.412 -10.498 25.154 1.00 86.75 183 ARG A CA 1
ATOM 1515 C C . ARG A 1 183 ? -13.021 -9.059 24.846 1.00 86.75 183 ARG A C 1
ATOM 1517 O O . ARG A 1 183 ? -12.231 -8.830 23.934 1.00 86.75 183 ARG A O 1
ATOM 1524 N N . LEU A 1 184 ? -13.476 -8.096 25.646 1.00 84.81 184 LEU A N 1
ATOM 1525 C CA . LEU A 1 184 ? -13.036 -6.707 25.509 1.00 84.81 184 LEU A CA 1
ATOM 1526 C C . LEU A 1 184 ? -11.515 -6.564 25.649 1.00 84.81 184 LEU A C 1
ATOM 1528 O O . LEU A 1 184 ? -10.883 -5.892 24.834 1.00 84.81 184 LEU A O 1
ATOM 1532 N N . SER A 1 185 ? -10.905 -7.238 26.627 1.00 87.62 185 SER A N 1
ATOM 1533 C CA . SER A 1 185 ? -9.444 -7.178 26.795 1.00 87.62 185 SER A CA 1
ATOM 1534 C C . SER A 1 185 ? -8.689 -7.787 25.606 1.00 87.62 185 SER A C 1
ATOM 1536 O O . SER A 1 185 ? -7.632 -7.275 25.220 1.00 87.62 185 SER A O 1
ATOM 1538 N N . ARG A 1 186 ? -9.247 -8.807 24.928 1.00 89.69 186 ARG A N 1
ATOM 1539 C CA . ARG A 1 186 ? -8.658 -9.352 23.686 1.00 89.69 186 ARG A CA 1
ATOM 1540 C C . ARG A 1 186 ? -8.543 -8.288 22.607 1.00 89.69 186 ARG A C 1
ATOM 1542 O O . ARG A 1 186 ? -7.472 -8.169 22.011 1.00 89.69 186 ARG A O 1
ATOM 1549 N N . ILE A 1 187 ? -9.584 -7.473 22.434 1.00 87.44 187 ILE A N 1
ATOM 1550 C CA . ILE A 1 187 ? -9.582 -6.335 21.506 1.00 87.44 187 ILE A CA 1
ATOM 1551 C C . ILE A 1 187 ? -8.888 -5.084 22.085 1.00 87.44 187 ILE A C 1
ATOM 1553 O O . ILE A 1 187 ? -8.854 -4.042 21.446 1.00 87.44 187 ILE A O 1
ATOM 1557 N N . GLY A 1 188 ? -8.261 -5.183 23.263 1.00 86.88 188 GLY A N 1
ATOM 1558 C CA . GLY A 1 188 ? -7.406 -4.146 23.853 1.00 86.88 188 GLY A CA 1
ATOM 1559 C C . GLY A 1 188 ? -8.136 -3.063 24.649 1.00 86.88 188 GLY A C 1
ATOM 1560 O O . GLY A 1 188 ? -7.539 -2.025 24.951 1.00 86.88 188 GLY A O 1
ATOM 1561 N N . PHE A 1 189 ? -9.395 -3.305 25.009 1.00 85.06 189 PHE A N 1
ATOM 1562 C CA . PHE A 1 189 ? -10.203 -2.403 25.821 1.00 85.06 189 PHE A CA 1
ATOM 1563 C C . PHE A 1 189 ? -10.538 -3.029 27.175 1.00 85.06 189 PHE A C 1
ATOM 1565 O O . PHE A 1 189 ? -10.750 -4.229 27.295 1.00 85.06 189 PHE A O 1
ATOM 1572 N N . LYS A 1 190 ? -10.659 -2.194 28.201 1.00 86.19 190 LYS A N 1
ATOM 1573 C CA . LYS A 1 190 ? -11.128 -2.584 29.528 1.00 86.19 190 LYS A CA 1
ATOM 1574 C C . LYS A 1 190 ? -12.337 -1.757 29.900 1.00 86.19 190 LYS A C 1
ATOM 1576 O O . LYS A 1 190 ? -12.293 -0.528 29.849 1.00 86.19 190 LYS A O 1
ATOM 1581 N N . PHE A 1 191 ? -13.406 -2.442 30.279 1.00 82.94 191 PHE A N 1
ATOM 1582 C CA . PHE A 1 191 ? -14.637 -1.815 30.729 1.00 82.94 191 PHE A CA 1
ATOM 1583 C C . PHE A 1 191 ? -14.661 -1.718 32.247 1.00 82.94 191 PHE A C 1
ATOM 1585 O O . PHE A 1 191 ? -14.376 -2.686 32.948 1.00 82.94 191 PHE A O 1
ATOM 1592 N N . ASP A 1 192 ? -15.012 -0.540 32.747 1.00 81.50 192 ASP A N 1
ATOM 1593 C CA . ASP A 1 192 ? -15.179 -0.286 34.169 1.00 81.50 192 ASP A CA 1
ATOM 1594 C C . ASP A 1 192 ? -16.665 -0.076 34.474 1.00 81.50 192 ASP A C 1
ATOM 1596 O O . ASP A 1 192 ? -17.235 0.996 34.242 1.00 81.50 192 ASP A O 1
ATOM 1600 N N . ILE A 1 193 ? -17.302 -1.126 35.000 1.00 73.75 193 ILE A N 1
ATOM 1601 C CA . ILE A 1 193 ? -18.731 -1.117 35.339 1.00 73.75 193 ILE A CA 1
ATOM 1602 C C . ILE A 1 193 ? -19.046 -0.055 36.394 1.00 73.75 193 ILE A C 1
ATOM 1604 O O . ILE A 1 193 ? -20.108 0.566 36.328 1.00 73.75 193 ILE A O 1
ATOM 1608 N N . SER A 1 194 ? -18.141 0.167 37.353 1.00 74.62 194 SER A N 1
ATOM 1609 C CA . SER A 1 194 ? -18.358 1.145 38.423 1.00 74.62 194 SER A CA 1
ATOM 1610 C C . SER A 1 194 ? -18.454 2.554 37.843 1.00 74.62 194 SER A C 1
ATOM 1612 O O . SER A 1 194 ? -19.437 3.257 38.057 1.00 74.62 194 SER A O 1
ATOM 1614 N N . LYS A 1 195 ? -17.535 2.903 36.940 1.00 80.12 195 LYS A N 1
ATOM 1615 C CA . LYS A 1 195 ? -17.583 4.181 36.224 1.00 80.12 195 LYS A CA 1
ATOM 1616 C C . LYS A 1 195 ? -18.767 4.274 35.269 1.00 80.12 195 LYS A C 1
ATOM 1618 O O . LYS A 1 195 ? -19.317 5.359 35.096 1.00 80.12 195 LYS A O 1
ATOM 1623 N N . ALA A 1 196 ? -19.177 3.178 34.630 1.00 73.62 196 ALA A N 1
ATOM 1624 C CA . ALA A 1 196 ? -20.374 3.178 33.788 1.00 73.62 196 ALA A CA 1
ATOM 1625 C C . ALA A 1 196 ? -21.641 3.486 34.610 1.00 73.62 196 ALA A C 1
ATOM 1627 O O . ALA A 1 196 ? -22.515 4.231 34.158 1.00 73.62 196 ALA A O 1
ATOM 1628 N N . HIS A 1 197 ? -21.721 2.950 35.829 1.00 68.81 197 HIS A N 1
ATOM 1629 C CA . HIS A 1 197 ? -22.778 3.261 36.784 1.00 68.81 197 HIS A CA 1
ATOM 1630 C C . HIS A 1 197 ? -22.748 4.732 37.214 1.00 68.81 197 HIS A C 1
ATOM 1632 O O . HIS A 1 197 ? -23.762 5.418 37.092 1.00 68.81 197 HIS A O 1
ATOM 1638 N N . ASP A 1 198 ? -21.586 5.238 37.621 1.00 76.19 198 ASP A N 1
ATOM 1639 C CA . ASP A 1 198 ? -21.447 6.608 38.130 1.00 76.19 198 ASP A CA 1
ATOM 1640 C C . ASP A 1 198 ? -21.733 7.667 37.056 1.00 76.19 198 ASP A C 1
ATOM 1642 O O . ASP A 1 198 ? -22.259 8.739 37.348 1.00 76.19 198 ASP A O 1
ATOM 1646 N N . ASN A 1 199 ? -21.488 7.339 35.784 1.00 71.62 199 ASN A N 1
ATOM 1647 C CA . ASN A 1 199 ? -21.862 8.179 34.642 1.00 71.62 199 ASN A CA 1
ATOM 1648 C C . ASN A 1 199 ? -23.340 8.036 34.227 1.00 71.62 199 ASN A C 1
ATOM 1650 O O . ASN A 1 199 ? -23.748 8.546 33.182 1.00 71.62 199 ASN A O 1
ATOM 1654 N N . GLY A 1 200 ? -24.158 7.327 35.011 1.00 68.81 200 GLY A N 1
ATOM 1655 C CA . GLY A 1 200 ? -25.595 7.188 34.789 1.00 68.81 200 GLY A CA 1
ATOM 1656 C C . GLY A 1 200 ? -25.977 6.333 33.579 1.00 68.81 200 GLY A C 1
ATOM 1657 O O . GLY A 1 200 ? -27.143 6.358 33.174 1.00 68.81 200 GLY A O 1
ATOM 1658 N N . MET A 1 201 ? -25.039 5.569 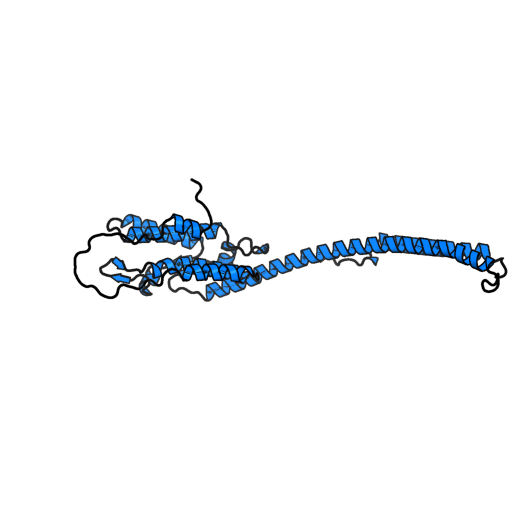32.997 1.00 65.88 201 MET A N 1
ATOM 1659 C CA . MET A 1 201 ? -25.360 4.619 31.920 1.00 65.88 201 MET A CA 1
ATOM 1660 C C . MET A 1 201 ? -26.168 3.431 32.433 1.00 65.88 201 MET A C 1
ATOM 1662 O O . MET A 1 201 ? -27.026 2.907 31.721 1.00 65.88 201 MET A O 1
ATOM 1666 N N . LEU A 1 202 ? -25.899 3.029 33.672 1.00 63.50 202 LEU A N 1
ATOM 1667 C CA . LEU A 1 202 ? -26.637 2.008 34.395 1.00 63.50 202 LEU A CA 1
ATOM 1668 C C . LEU A 1 202 ? -27.333 2.707 35.563 1.00 63.50 202 LEU A C 1
ATOM 1670 O O . LEU A 1 202 ? -26.688 3.025 36.554 1.00 63.50 202 LEU A O 1
ATOM 1674 N N . LYS A 1 203 ? -28.635 2.983 35.460 1.00 63.56 203 LYS A N 1
ATOM 1675 C CA . LYS A 1 203 ? -29.409 3.444 36.622 1.00 63.56 203 LYS A CA 1
ATOM 1676 C C . LYS A 1 203 ? -29.911 2.224 37.374 1.00 63.56 203 LYS A C 1
ATOM 1678 O O . LYS A 1 203 ? -30.388 1.298 36.734 1.00 63.56 203 LYS A O 1
ATOM 1683 N N . TYR A 1 204 ? -29.852 2.209 38.702 1.00 59.06 204 TYR A N 1
ATOM 1684 C CA . TYR A 1 204 ? -30.532 1.186 39.499 1.00 59.06 204 TYR A CA 1
ATOM 1685 C C . TYR A 1 204 ? -31.792 1.782 40.127 1.00 59.06 204 TYR A C 1
ATOM 1687 O O . TYR A 1 204 ? -31.716 2.765 40.857 1.00 59.06 204 TYR A O 1
ATOM 1695 N N . ALA A 1 205 ? -32.952 1.185 39.858 1.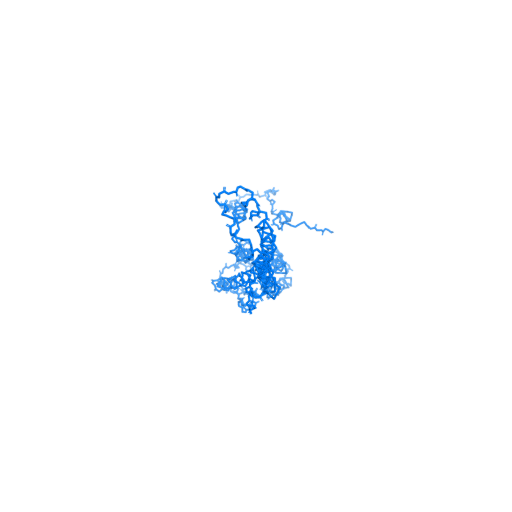00 54.19 205 ALA A N 1
ATOM 1696 C CA . ALA A 1 205 ? -34.206 1.512 40.531 1.00 54.19 205 ALA A CA 1
ATOM 1697 C C . ALA A 1 205 ? -34.671 0.280 41.317 1.00 54.19 205 ALA A C 1
ATOM 1699 O O . ALA A 1 205 ? -34.854 -0.796 40.745 1.00 54.19 205 ALA A O 1
ATOM 1700 N N . GLY A 1 206 ? -34.803 0.409 42.642 1.00 61.28 206 GLY A N 1
ATOM 1701 C CA . GLY A 1 206 ? -35.222 -0.697 43.515 1.00 61.28 206 GLY A CA 1
ATOM 1702 C C . GLY A 1 206 ? -34.275 -1.907 43.502 1.00 61.28 206 GLY A C 1
ATOM 1703 O O . GLY A 1 206 ? -34.736 -3.045 43.523 1.00 61.28 206 GLY A O 1
ATOM 1704 N N . GLY A 1 207 ? -32.961 -1.678 43.385 1.00 59.69 207 GLY A N 1
ATOM 1705 C CA . GLY A 1 207 ? -31.951 -2.745 43.315 1.00 59.69 207 GLY A CA 1
ATOM 1706 C C . GLY A 1 207 ? -31.853 -3.456 41.959 1.00 59.69 207 GLY A C 1
ATOM 1707 O O . GLY A 1 207 ? -31.054 -4.380 41.816 1.00 59.69 207 GLY A O 1
ATOM 1708 N N . ARG A 1 208 ? -32.620 -3.030 40.943 1.00 53.84 208 ARG A N 1
ATOM 1709 C CA . ARG A 1 208 ? -32.540 -3.569 39.577 1.00 53.84 208 ARG A CA 1
ATOM 1710 C C . ARG A 1 208 ? -31.944 -2.545 38.616 1.00 53.84 208 ARG A C 1
ATOM 1712 O O . ARG A 1 208 ? -32.349 -1.383 38.676 1.00 53.84 208 ARG A O 1
ATOM 1719 N N . PRO A 1 209 ? -31.028 -2.945 37.719 1.00 55.59 209 PRO A N 1
ATOM 1720 C CA . PRO A 1 209 ? -30.523 -2.053 36.689 1.00 55.59 209 PRO A CA 1
ATOM 1721 C C . PRO A 1 209 ? -31.658 -1.699 35.712 1.00 55.59 209 PRO A C 1
ATOM 1723 O O . PRO A 1 209 ? -32.093 -2.523 34.917 1.00 55.59 209 PRO A O 1
ATOM 1726 N N . GLN A 1 210 ? -32.145 -0.463 35.771 1.00 60.12 210 GLN A N 1
ATOM 1727 C CA . GLN A 1 210 ? -32.897 0.202 34.711 1.00 60.12 210 GLN A CA 1
ATOM 1728 C C . GLN A 1 210 ? -31.911 0.885 33.762 1.00 60.12 210 GLN A C 1
ATOM 1730 O O . GLN A 1 210 ? -31.735 2.104 33.761 1.00 60.12 210 GLN A O 1
ATOM 1735 N N . ALA A 1 211 ? -31.233 0.094 32.944 1.00 56.34 211 ALA A N 1
ATOM 1736 C CA . ALA A 1 211 ? -30.519 0.641 31.806 1.00 56.34 211 ALA A CA 1
ATOM 1737 C C . ALA A 1 211 ? -31.454 0.607 30.595 1.00 56.34 211 ALA A C 1
ATOM 1739 O O . ALA A 1 211 ? -32.042 -0.431 30.292 1.00 56.34 211 ALA A O 1
ATOM 1740 N N . SER A 1 212 ? -31.612 1.733 29.896 1.00 60.00 212 SER A N 1
ATOM 1741 C CA . SER A 1 212 ? -32.319 1.693 28.616 1.00 60.00 212 SER A CA 1
ATOM 1742 C C . SER A 1 212 ? -31.476 0.880 27.630 1.00 60.00 212 SER A C 1
ATOM 1744 O O . SER A 1 212 ? -30.265 1.100 27.532 1.00 60.00 212 SER A O 1
ATOM 1746 N N . TRP A 1 213 ? -32.107 -0.035 26.888 1.00 54.03 213 TRP A N 1
ATOM 1747 C CA . TRP A 1 213 ? -31.473 -0.829 25.821 1.00 54.03 213 TRP A CA 1
ATOM 1748 C C . TRP A 1 213 ? -30.635 0.055 24.881 1.00 54.03 213 TRP A C 1
ATOM 1750 O O . TRP A 1 213 ? -29.520 -0.288 24.489 1.00 54.03 213 TRP A O 1
ATOM 1760 N N . LYS A 1 214 ? -31.146 1.263 24.610 1.00 60.38 214 LYS A N 1
ATOM 1761 C CA . LYS A 1 214 ? -30.504 2.297 23.797 1.00 60.38 214 LYS A CA 1
ATOM 1762 C C . LYS A 1 214 ? -29.176 2.773 24.389 1.00 60.38 214 LYS A C 1
ATOM 1764 O O . LYS A 1 214 ? -28.229 2.987 23.644 1.00 60.38 214 LYS A O 1
ATOM 1769 N N . SER A 1 215 ? -29.081 2.921 25.708 1.00 64.12 215 SER A N 1
ATOM 1770 C CA . SER A 1 215 ? -27.859 3.375 26.377 1.00 64.12 215 SER A CA 1
ATOM 1771 C C . SER A 1 215 ? -26.765 2.314 26.307 1.00 64.12 215 SER A C 1
ATOM 1773 O O . SER A 1 215 ? -25.635 2.643 25.960 1.00 64.12 215 SER A O 1
ATOM 1775 N N . VAL A 1 216 ? -27.092 1.047 26.560 1.00 55.69 216 VAL A N 1
ATOM 1776 C CA . VAL A 1 216 ? -26.075 -0.013 26.616 1.00 55.69 216 VAL A CA 1
ATOM 1777 C C . VAL A 1 216 ? -25.616 -0.449 25.234 1.00 55.69 216 VAL A C 1
ATOM 1779 O O . VAL A 1 216 ? -24.414 -0.453 24.981 1.00 55.69 216 VAL A O 1
ATOM 1782 N N . MET A 1 217 ? -26.542 -0.726 24.312 1.00 60.12 217 MET A N 1
ATOM 1783 C CA . MET A 1 217 ? -26.173 -1.157 22.957 1.00 60.12 217 MET A CA 1
ATOM 1784 C C . MET A 1 217 ? -25.457 -0.060 22.175 1.00 60.12 217 MET A C 1
ATOM 1786 O O . MET A 1 217 ? -24.675 -0.346 21.274 1.00 60.12 217 MET A O 1
ATOM 1790 N N . SER A 1 218 ? -25.653 1.208 22.548 1.00 67.94 218 SER A N 1
ATOM 1791 C CA . SER A 1 218 ? -24.924 2.305 21.919 1.00 67.94 218 SER A CA 1
ATOM 1792 C C . SER A 1 218 ? -23.417 2.279 22.166 1.00 67.94 218 SER A C 1
ATOM 1794 O O . SER A 1 218 ? -22.735 3.022 21.477 1.00 67.94 218 SER A O 1
ATOM 1796 N N . ILE A 1 219 ? -22.887 1.503 23.120 1.00 65.44 219 ILE A N 1
ATOM 1797 C CA . ILE A 1 219 ? -21.437 1.412 23.356 1.00 65.44 219 ILE A CA 1
ATOM 1798 C C . ILE A 1 219 ? -20.765 0.538 22.291 1.00 65.44 219 ILE A C 1
ATOM 1800 O O . ILE A 1 219 ? -19.990 1.097 21.519 1.00 65.44 219 ILE A O 1
ATOM 1804 N N . PRO A 1 220 ? -21.060 -0.774 22.172 1.00 60.56 220 PRO A N 1
ATOM 1805 C CA . PRO A 1 220 ? -20.446 -1.615 21.146 1.00 60.56 220 PRO A CA 1
ATOM 1806 C C . PRO A 1 220 ? -20.812 -1.123 19.747 1.00 60.56 220 PRO A C 1
ATOM 1808 O O . PRO A 1 220 ? -19.943 -1.065 18.891 1.00 60.56 220 PRO A O 1
ATOM 1811 N N . LEU A 1 221 ? -22.049 -0.656 19.521 1.00 63.88 221 LEU A N 1
ATOM 1812 C CA . LEU A 1 221 ? -22.438 -0.087 18.228 1.00 63.88 221 LEU A CA 1
ATOM 1813 C C . LEU A 1 221 ? -21.680 1.203 17.911 1.00 63.88 221 LEU A C 1
ATOM 1815 O O . LEU A 1 221 ? -21.337 1.420 16.753 1.00 63.88 221 LEU A O 1
ATOM 1819 N N . ARG A 1 222 ? -21.394 2.059 18.906 1.00 69.62 222 ARG A N 1
ATOM 1820 C CA . ARG A 1 222 ? -20.509 3.209 18.677 1.00 69.62 222 ARG A CA 1
ATOM 1821 C C . ARG A 1 222 ? -19.088 2.753 18.426 1.00 69.62 222 ARG A C 1
ATOM 1823 O O . ARG A 1 222 ? -18.519 3.251 17.482 1.00 69.62 222 ARG A O 1
ATOM 1830 N N . MET A 1 223 ? -18.549 1.797 19.177 1.00 64.38 223 MET A N 1
ATOM 1831 C CA . MET A 1 223 ? -17.189 1.293 18.961 1.00 64.38 223 MET A CA 1
ATOM 1832 C C . MET A 1 223 ? -17.024 0.661 17.576 1.00 64.38 223 MET A C 1
ATOM 1834 O O . MET A 1 223 ? -16.068 0.990 16.886 1.00 64.38 223 MET A O 1
ATOM 1838 N N . ILE A 1 224 ? -17.980 -0.162 17.136 1.00 63.22 224 ILE A N 1
ATOM 1839 C CA . ILE A 1 224 ? -18.024 -0.740 15.786 1.00 63.22 224 ILE A CA 1
ATOM 1840 C C . ILE A 1 224 ? -18.109 0.379 14.749 1.00 63.22 224 ILE A C 1
ATOM 1842 O O . ILE A 1 224 ? -17.275 0.446 13.858 1.00 63.22 224 ILE A O 1
ATOM 1846 N N . LYS A 1 225 ? -19.048 1.320 14.905 1.00 68.00 225 LYS A N 1
ATOM 1847 C CA . LYS A 1 225 ? -19.205 2.453 13.981 1.00 68.00 225 LYS A CA 1
ATOM 1848 C C . LYS A 1 225 ? -17.979 3.369 13.946 1.00 68.00 225 LYS A C 1
ATOM 1850 O O . LYS A 1 225 ? -17.664 3.936 12.909 1.00 68.00 225 LYS A O 1
ATOM 1855 N N . ASP A 1 226 ? -17.323 3.545 15.080 1.00 68.75 226 ASP A N 1
ATOM 1856 C CA . ASP A 1 226 ? -16.140 4.373 15.260 1.00 68.75 226 ASP A CA 1
ATOM 1857 C C . ASP A 1 226 ? -14.911 3.687 14.618 1.00 68.75 226 ASP A C 1
ATOM 1859 O O . ASP A 1 226 ? -14.118 4.350 13.953 1.00 68.75 226 ASP A O 1
ATOM 1863 N N . LEU A 1 227 ? -14.793 2.358 14.721 1.00 65.56 227 LEU A N 1
ATOM 1864 C CA . LEU A 1 227 ? -13.781 1.543 14.031 1.00 65.56 227 LEU A CA 1
ATOM 1865 C C . LEU A 1 227 ? -14.025 1.471 12.512 1.00 65.56 227 LEU A C 1
ATOM 1867 O O . LEU A 1 227 ? -13.083 1.584 11.722 1.00 65.56 227 LEU A O 1
ATOM 1871 N N . ASP A 1 228 ? -15.289 1.368 12.101 1.00 65.19 228 ASP A N 1
ATOM 1872 C CA . ASP A 1 228 ? -15.714 1.454 10.701 1.00 65.19 228 ASP A CA 1
ATOM 1873 C C . ASP A 1 228 ? -15.485 2.858 10.123 1.00 65.19 228 ASP A C 1
ATOM 1875 O O . ASP A 1 228 ? -15.139 3.017 8.957 1.00 65.19 228 ASP A O 1
ATOM 1879 N N . TYR A 1 229 ? -15.628 3.908 10.937 1.00 65.06 229 TYR A N 1
ATOM 1880 C CA . TYR A 1 229 ? -15.319 5.277 10.528 1.00 65.06 229 TYR A CA 1
ATOM 1881 C C . TYR A 1 229 ? -13.823 5.457 10.255 1.00 65.06 229 TYR A C 1
ATOM 1883 O O . TYR A 1 229 ? -13.458 6.053 9.244 1.00 65.06 229 TYR A O 1
ATOM 1891 N N . VAL A 1 230 ? -12.957 4.923 11.123 1.00 60.00 230 VAL A N 1
ATOM 1892 C CA . VAL A 1 230 ? -11.500 5.008 10.932 1.00 60.00 230 VAL A CA 1
ATOM 1893 C C . VAL A 1 230 ? -11.059 4.244 9.680 1.00 60.00 230 VAL A C 1
ATOM 1895 O O . VAL A 1 230 ? -10.262 4.764 8.901 1.00 60.00 230 VAL A O 1
ATOM 1898 N N . THR A 1 231 ? -11.653 3.078 9.415 1.00 57.22 231 THR A N 1
ATOM 1899 C CA . THR A 1 231 ? -11.409 2.345 8.162 1.00 57.22 231 THR A CA 1
ATOM 1900 C C . THR A 1 231 ? -11.947 3.086 6.936 1.00 57.22 231 THR A C 1
ATOM 1902 O O . THR A 1 231 ? -11.238 3.195 5.936 1.00 57.22 231 THR A O 1
ATOM 1905 N N . ALA A 1 232 ? -13.149 3.662 7.005 1.00 55.38 232 ALA A N 1
ATOM 1906 C CA . ALA A 1 232 ? -13.772 4.380 5.891 1.00 55.38 232 ALA A CA 1
ATOM 1907 C C . ALA A 1 232 ? -13.069 5.701 5.528 1.00 55.38 232 ALA A C 1
ATOM 1909 O O . ALA A 1 232 ? -13.030 6.064 4.354 1.00 55.38 232 ALA A O 1
ATOM 1910 N N . PHE A 1 233 ? -12.479 6.409 6.498 1.00 49.47 233 PHE A N 1
ATOM 1911 C CA . PHE A 1 233 ? -11.773 7.679 6.261 1.00 49.47 233 PHE A CA 1
ATOM 1912 C C . PHE A 1 233 ? -10.499 7.513 5.413 1.00 49.47 233 PHE A C 1
ATOM 1914 O O . PHE A 1 233 ? -9.975 8.482 4.872 1.00 49.47 233 PHE A O 1
ATOM 1921 N N . SER A 1 234 ? -9.998 6.283 5.283 1.00 48.28 234 SER A N 1
ATOM 1922 C CA . SER A 1 234 ? -8.781 5.973 4.529 1.00 48.28 234 SER A CA 1
ATOM 1923 C C . SER A 1 234 ? -9.027 5.536 3.078 1.00 48.28 234 SER A C 1
ATOM 1925 O O . SER A 1 234 ? -8.079 5.482 2.296 1.00 48.28 234 SER A O 1
ATOM 1927 N N . SER A 1 235 ? -10.283 5.269 2.692 1.00 41.53 235 SER A N 1
ATOM 1928 C CA . SER A 1 235 ? -10.659 4.983 1.306 1.00 41.53 235 SER A CA 1
ATOM 1929 C C . SER A 1 235 ? -11.328 6.208 0.674 1.00 41.53 235 SER A C 1
ATOM 1931 O O . SER A 1 235 ? -12.524 6.428 0.858 1.00 41.53 235 SER A O 1
ATOM 1933 N N . GLU A 1 236 ? -10.583 6.998 -0.099 1.00 41.81 236 GLU A N 1
ATOM 1934 C CA . GLU A 1 236 ? -11.132 8.017 -1.012 1.00 41.81 236 GLU A CA 1
ATOM 1935 C C . GLU A 1 236 ? -11.892 7.351 -2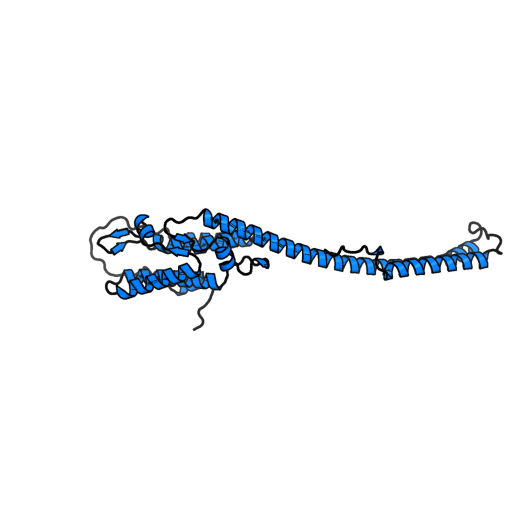.182 1.00 41.81 236 GLU A C 1
ATOM 1937 O O . GLU A 1 236 ? -11.499 7.466 -3.338 1.00 41.81 236 GLU A O 1
ATOM 1942 N N . SER A 1 237 ? -12.961 6.594 -1.913 1.00 42.78 237 SER A N 1
ATOM 1943 C CA . SER A 1 237 ? -13.792 6.005 -2.972 1.00 42.78 237 SER A CA 1
ATOM 1944 C C . SER A 1 237 ? -15.254 6.435 -2.853 1.00 42.78 237 SER A C 1
ATOM 1946 O O . SER A 1 237 ? -15.815 6.494 -1.755 1.00 42.78 237 SER A O 1
ATOM 1948 N N . ASP A 1 238 ? -15.876 6.705 -4.005 1.00 42.38 238 ASP A N 1
ATOM 1949 C CA . ASP A 1 238 ? -17.278 7.123 -4.182 1.00 42.38 238 ASP A CA 1
ATOM 1950 C C . ASP A 1 238 ? -18.316 6.168 -3.550 1.00 42.38 238 ASP A C 1
ATOM 1952 O O . ASP A 1 238 ? -19.477 6.537 -3.351 1.00 42.38 238 ASP A O 1
ATOM 1956 N N . ASP A 1 239 ? -17.883 4.976 -3.136 1.00 45.00 239 ASP A N 1
ATOM 1957 C CA . ASP A 1 239 ? -18.645 3.978 -2.378 1.00 45.00 239 ASP A CA 1
ATOM 1958 C C . ASP A 1 239 ? -19.165 4.517 -1.022 1.00 45.00 239 ASP A C 1
ATOM 1960 O O . ASP A 1 239 ? -20.135 4.009 -0.448 1.00 45.00 239 ASP A O 1
ATOM 1964 N N . TRP A 1 240 ? -18.573 5.608 -0.514 1.00 43.72 240 TRP A N 1
ATOM 1965 C CA . TRP A 1 240 ? -18.993 6.251 0.736 1.00 43.72 240 TRP A CA 1
ATOM 1966 C C . TRP A 1 240 ? -20.414 6.831 0.667 1.00 43.72 240 TRP A C 1
ATOM 1968 O O . TRP A 1 240 ? -21.144 6.788 1.660 1.00 43.72 240 TRP A O 1
ATOM 1978 N N . LYS A 1 241 ? -20.825 7.366 -0.492 1.00 42.69 241 LYS A N 1
ATOM 1979 C CA . LYS A 1 241 ? -22.141 8.001 -0.658 1.00 42.69 241 LYS A CA 1
ATOM 1980 C C . LYS A 1 241 ? -23.242 6.943 -0.567 1.00 42.69 241 LYS A C 1
ATOM 1982 O O . LYS A 1 241 ? -24.218 7.122 0.154 1.00 42.69 241 LYS A O 1
ATOM 1987 N N . PHE A 1 242 ? -22.989 5.783 -1.170 1.00 39.97 242 PHE A N 1
ATOM 1988 C CA . PHE A 1 242 ? -23.859 4.612 -1.126 1.00 39.97 242 PHE A CA 1
ATOM 1989 C C . PHE A 1 242 ? -23.978 4.013 0.288 1.00 39.97 242 PHE A C 1
ATOM 1991 O O . PHE A 1 242 ? -25.086 3.779 0.774 1.00 39.97 242 PHE A O 1
ATOM 1998 N N . LYS A 1 243 ? -22.859 3.837 1.007 1.00 46.84 243 LYS A N 1
ATOM 1999 C CA . LYS A 1 243 ? -22.864 3.303 2.386 1.00 46.84 243 LYS A CA 1
ATOM 2000 C C . LYS A 1 243 ? -23.446 4.273 3.414 1.00 46.84 243 LYS A C 1
ATOM 2002 O O . LYS A 1 243 ? -24.111 3.842 4.355 1.00 46.84 243 LYS A O 1
ATOM 2007 N N . LYS A 1 244 ? -23.255 5.583 3.232 1.00 43.56 244 LYS A N 1
ATOM 2008 C CA . LYS A 1 244 ? -23.904 6.609 4.059 1.00 43.56 244 LYS A CA 1
ATOM 2009 C C . LYS A 1 244 ? -25.420 6.604 3.880 1.00 43.56 244 LYS A C 1
ATOM 2011 O O . LYS A 1 244 ? -26.121 6.695 4.885 1.00 43.56 244 LYS A O 1
ATOM 2016 N N . ASP A 1 245 ? -25.917 6.461 2.655 1.00 42.72 245 ASP A N 1
ATOM 2017 C CA . ASP A 1 245 ? -27.356 6.408 2.378 1.00 42.72 245 ASP A CA 1
ATOM 2018 C C . ASP A 1 245 ? -27.993 5.121 2.937 1.00 42.72 245 ASP A C 1
ATOM 2020 O O . ASP A 1 245 ? -29.086 5.170 3.503 1.00 42.72 245 ASP A O 1
ATOM 2024 N N . GLN A 1 246 ? -27.269 3.994 2.916 1.00 40.47 246 GLN A N 1
ATOM 2025 C CA . GLN A 1 246 ? -27.664 2.753 3.599 1.00 40.47 246 GLN A CA 1
ATOM 2026 C C . GLN A 1 246 ? -27.718 2.926 5.130 1.00 40.47 246 GLN A C 1
ATOM 2028 O O . GLN A 1 246 ? -28.719 2.592 5.762 1.00 40.47 246 GLN A O 1
ATOM 2033 N N . LEU A 1 247 ? -26.694 3.536 5.737 1.00 35.69 247 LEU A N 1
ATOM 2034 C CA . LEU A 1 247 ? -26.648 3.828 7.179 1.00 35.69 247 LEU A CA 1
ATOM 2035 C C . LEU A 1 247 ? -27.683 4.874 7.624 1.00 35.69 247 LEU A C 1
ATOM 2037 O O . LEU A 1 247 ? -28.212 4.789 8.732 1.00 35.69 247 LEU A O 1
ATOM 2041 N N . GLN A 1 248 ? -28.006 5.857 6.782 1.00 39.75 248 GLN A N 1
ATOM 2042 C CA . GLN A 1 248 ? -29.094 6.805 7.034 1.00 39.75 248 GLN A CA 1
ATOM 2043 C C . GLN A 1 248 ? -30.473 6.156 6.853 1.00 39.75 248 GLN A C 1
ATOM 2045 O O . GLN A 1 248 ? -31.394 6.494 7.596 1.00 39.75 248 GLN A O 1
ATOM 2050 N N . GLY A 1 249 ? -30.610 5.190 5.940 1.00 35.47 249 GLY A N 1
ATOM 2051 C CA . GLY A 1 249 ? -31.780 4.313 5.842 1.00 35.47 249 GLY A CA 1
ATOM 2052 C C . GLY A 1 249 ? -31.985 3.472 7.106 1.00 35.47 249 GLY A C 1
ATOM 2053 O O . GLY A 1 249 ? -33.101 3.404 7.618 1.00 35.47 249 GLY A O 1
ATOM 2054 N N . LEU A 1 250 ? -30.898 2.940 7.677 1.00 33.72 250 LEU A N 1
ATOM 2055 C CA . LEU A 1 250 ? -30.899 2.204 8.949 1.00 33.72 250 LEU A CA 1
ATOM 2056 C C . LEU A 1 250 ? -31.268 3.090 10.154 1.00 33.72 250 LEU A C 1
ATOM 2058 O O . LEU A 1 250 ? -31.920 2.627 11.085 1.00 33.72 250 LEU A O 1
ATOM 2062 N N . LEU A 1 251 ? -30.908 4.378 10.133 1.00 34.31 251 LEU A N 1
ATOM 2063 C CA . LEU A 1 251 ? -31.244 5.345 11.191 1.00 34.31 251 LEU A CA 1
ATOM 2064 C C . LEU A 1 251 ? -32.660 5.936 11.077 1.00 34.31 251 LEU A C 1
ATOM 2066 O O . LEU A 1 251 ? -33.163 6.478 12.060 1.00 34.31 251 LEU A O 1
ATOM 2070 N N . LYS A 1 252 ? -33.318 5.835 9.913 1.00 36.75 252 LYS A N 1
ATOM 2071 C CA . LYS A 1 252 ? -34.723 6.249 9.734 1.00 36.75 252 LYS A CA 1
ATOM 2072 C C . LYS A 1 252 ? -35.727 5.247 10.319 1.00 36.75 252 LYS A C 1
ATOM 2074 O O . LYS A 1 252 ? -36.898 5.591 10.469 1.00 36.75 252 LYS A O 1
ATOM 2079 N N . PHE A 1 253 ? -35.295 4.045 10.709 1.00 32.12 253 PHE A N 1
ATOM 2080 C CA . PHE A 1 253 ? -36.150 3.098 11.422 1.00 32.12 253 PHE A CA 1
ATOM 2081 C C . PHE A 1 253 ? -36.182 3.400 12.932 1.00 32.12 253 PHE A C 1
ATOM 2083 O O . PHE A 1 253 ? -35.273 3.062 13.686 1.00 32.12 253 PHE A O 1
ATOM 2090 N N . LYS A 1 254 ? -37.310 3.999 13.341 1.00 38.94 254 LYS A N 1
ATOM 2091 C CA . LYS A 1 254 ? -37.830 4.225 14.706 1.00 38.94 254 LYS A CA 1
ATOM 2092 C C . LYS A 1 254 ? -37.274 5.428 15.489 1.00 38.94 254 LYS A C 1
ATOM 2094 O O . LYS A 1 254 ? -36.537 5.308 16.468 1.00 38.94 254 LYS A O 1
ATOM 2099 N N . GLU A 1 255 ? -37.873 6.587 15.207 1.00 32.25 255 GLU A N 1
ATOM 2100 C CA . GLU A 1 255 ? -38.431 7.412 16.286 1.00 32.25 255 GLU A CA 1
ATOM 2101 C C . GLU A 1 255 ? -39.468 6.576 17.058 1.00 32.25 255 GLU A C 1
ATOM 2103 O O . GLU A 1 255 ? -40.632 6.470 16.677 1.00 32.25 255 GLU A O 1
ATOM 2108 N N . PHE A 1 256 ? -39.043 5.924 18.139 1.00 30.94 256 PHE A N 1
ATOM 2109 C CA . PHE A 1 256 ? -39.970 5.343 19.106 1.00 30.94 256 PHE A CA 1
ATOM 2110 C C . PHE A 1 256 ? -40.617 6.507 19.868 1.00 30.94 256 PHE A C 1
ATOM 2112 O O . PHE A 1 256 ? -39.993 7.104 20.749 1.00 30.94 256 PHE A O 1
ATOM 2119 N N . LYS A 1 257 ? -41.857 6.868 19.517 1.00 32.53 257 LYS A N 1
ATOM 2120 C CA . LYS A 1 257 ? -42.669 7.726 20.383 1.00 32.53 257 LYS A CA 1
ATOM 2121 C C . LYS A 1 257 ? -42.955 6.943 21.662 1.00 32.53 257 LYS A C 1
ATOM 2123 O O . LYS A 1 257 ? -43.656 5.938 21.641 1.00 32.53 257 LYS A O 1
ATOM 2128 N N . SER A 1 258 ? -42.371 7.399 22.766 1.00 30.53 258 SER A N 1
ATOM 2129 C CA . SER A 1 258 ? -42.745 6.962 24.110 1.00 30.53 258 SER A CA 1
ATOM 2130 C C . SER A 1 258 ? -44.253 7.168 24.294 1.00 30.53 258 SER A C 1
ATOM 2132 O O . SER A 1 258 ? -44.716 8.284 24.042 1.00 30.53 258 SER A O 1
ATOM 2134 N N . PRO A 1 259 ? -45.025 6.172 24.761 1.00 31.94 259 PRO A N 1
ATOM 2135 C CA . PRO A 1 259 ? -46.407 6.410 25.138 1.00 31.94 259 PRO A CA 1
ATOM 2136 C C . PRO A 1 259 ? -46.418 7.359 26.341 1.00 31.94 259 PRO A C 1
ATOM 2138 O O . PRO A 1 259 ? -45.854 7.080 27.400 1.00 31.94 259 PRO A O 1
ATOM 2141 N N . THR A 1 260 ? -46.991 8.542 26.150 1.00 37.88 260 THR A N 1
ATOM 2142 C CA . THR A 1 260 ? -47.232 9.505 27.221 1.00 37.88 260 THR A CA 1
ATOM 2143 C C . THR A 1 260 ? -48.508 9.131 27.969 1.00 37.88 260 THR A C 1
ATOM 2145 O O . THR A 1 260 ? -49.591 9.197 27.398 1.00 37.88 260 THR A O 1
ATOM 2148 N N . ARG A 1 261 ? -48.322 8.870 29.269 1.00 34.38 261 ARG A N 1
ATOM 2149 C CA . ARG A 1 261 ? -49.273 8.718 30.388 1.00 34.38 261 ARG A CA 1
ATOM 2150 C C . ARG A 1 261 ? -49.895 7.337 30.664 1.00 34.38 261 ARG A C 1
ATOM 2152 O O . ARG A 1 261 ? -50.296 6.644 29.737 1.00 34.38 261 ARG A O 1
ATOM 2159 N N . PRO A 1 262 ? -50.006 6.980 31.964 1.00 46.56 262 PRO A N 1
ATOM 2160 C CA . PRO A 1 262 ? -50.742 5.819 32.428 1.00 46.56 262 PRO A CA 1
ATOM 2161 C C . PRO A 1 262 ? -52.195 6.228 32.675 1.00 46.56 262 PRO A C 1
ATOM 2163 O O . PRO A 1 262 ? -52.446 7.175 33.420 1.00 46.56 262 PRO A O 1
ATOM 2166 N N . ASP A 1 263 ? -53.149 5.513 32.095 1.00 36.81 263 ASP A N 1
ATOM 2167 C CA . ASP A 1 263 ? -54.479 5.483 32.684 1.00 36.81 263 ASP A CA 1
ATOM 2168 C C . ASP A 1 263 ? -55.027 4.063 32.664 1.00 36.81 263 ASP A C 1
ATOM 2170 O O . ASP A 1 263 ? -54.849 3.303 31.711 1.00 36.81 263 ASP A O 1
ATOM 2174 N N . ASN A 1 264 ? -55.609 3.701 33.798 1.00 45.66 264 ASN A N 1
ATOM 2175 C CA . ASN A 1 264 ? -56.064 2.365 34.124 1.00 45.66 264 ASN A CA 1
ATOM 2176 C C . ASN A 1 264 ? -57.216 1.946 33.207 1.00 45.66 264 ASN A C 1
ATOM 2178 O O . ASN A 1 264 ? -58.254 2.607 33.205 1.00 45.66 264 ASN A O 1
ATOM 2182 N N . ARG A 1 265 ? -57.070 0.804 32.525 1.00 33.19 265 ARG A N 1
ATOM 2183 C CA . ARG A 1 265 ? -58.108 -0.222 32.310 1.00 33.19 265 ARG A CA 1
ATOM 2184 C C . ARG A 1 265 ? -57.494 -1.439 31.614 1.00 33.19 265 ARG A C 1
ATOM 2186 O O . ARG A 1 265 ? -56.527 -1.324 30.873 1.00 33.19 265 ARG A O 1
ATOM 2193 N N . GLU A 1 266 ? -58.043 -2.590 31.973 1.00 34.50 266 GLU A N 1
ATOM 2194 C CA . GLU A 1 266 ? -57.673 -3.965 31.631 1.00 34.50 266 GLU A CA 1
ATOM 2195 C C . GLU A 1 266 ? -57.017 -4.144 30.253 1.00 34.50 266 GLU A C 1
ATOM 2197 O O . GLU A 1 266 ? -57.586 -3.816 29.215 1.00 34.50 266 GLU A O 1
ATOM 2202 N N . MET A 1 267 ? -55.807 -4.708 30.260 1.00 26.56 267 MET A N 1
ATOM 2203 C CA . MET A 1 267 ? -55.069 -5.067 29.055 1.00 26.56 267 MET A CA 1
ATOM 2204 C C . MET A 1 267 ? -55.455 -6.495 28.656 1.00 26.56 267 MET A C 1
ATOM 2206 O O . MET A 1 267 ? -54.962 -7.471 29.222 1.00 26.56 267 MET A O 1
ATOM 2210 N N . ILE A 1 268 ? -56.352 -6.603 27.677 1.00 28.14 268 ILE A N 1
ATOM 2211 C CA . ILE A 1 268 ? -56.445 -7.782 26.816 1.00 28.14 268 ILE A CA 1
ATOM 2212 C C . ILE A 1 268 ? -55.125 -7.849 26.042 1.00 28.14 268 ILE A C 1
ATOM 2214 O O . ILE A 1 268 ? -54.704 -6.872 25.424 1.00 28.14 268 ILE A O 1
ATOM 2218 N N . ILE A 1 269 ? -54.442 -8.988 26.134 1.00 30.28 269 ILE A N 1
ATOM 2219 C CA . ILE A 1 269 ? -53.221 -9.266 25.382 1.00 30.28 269 ILE A CA 1
ATOM 2220 C C . ILE A 1 269 ? -53.630 -9.517 23.927 1.00 30.28 269 ILE A C 1
ATOM 2222 O O . ILE A 1 269 ? -53.997 -10.632 23.573 1.00 30.28 269 ILE A O 1
ATOM 2226 N N . GLU A 1 270 ? -53.536 -8.493 23.085 1.00 26.27 270 GLU A N 1
ATOM 2227 C CA . GLU A 1 270 ? -53.288 -8.675 21.654 1.00 26.27 270 GLU A CA 1
ATOM 2228 C C . GLU A 1 270 ? -51.870 -8.183 21.362 1.00 26.27 270 GLU A C 1
ATOM 2230 O O . GLU A 1 270 ? -51.549 -6.997 21.431 1.00 26.27 270 GLU A O 1
ATOM 2235 N N . SER A 1 271 ? -50.978 -9.145 21.127 1.00 33.28 271 SER A N 1
ATOM 2236 C CA . SER A 1 271 ? -49.582 -8.916 20.786 1.00 33.28 271 SER A CA 1
ATOM 2237 C C . SER A 1 271 ? -49.443 -8.599 19.294 1.00 33.28 271 SER A C 1
ATOM 2239 O O . SER A 1 271 ? -49.278 -9.506 18.477 1.00 33.28 271 SER A O 1
ATOM 2241 N N . GLU A 1 272 ? -49.426 -7.319 18.942 1.00 36.19 272 GLU A N 1
ATOM 2242 C CA . GLU A 1 272 ? -48.831 -6.839 17.690 1.00 36.19 272 GLU A CA 1
ATOM 2243 C C . GLU A 1 272 ? -47.645 -5.919 17.998 1.00 36.19 272 GLU A C 1
ATOM 2245 O O . GLU A 1 272 ? -47.705 -4.706 17.842 1.00 36.19 272 GLU A O 1
ATOM 2250 N N . ASP A 1 273 ? -46.531 -6.497 18.447 1.00 33.47 273 ASP A N 1
ATOM 2251 C CA . ASP A 1 273 ? -45.230 -5.829 18.347 1.00 33.47 273 ASP A CA 1
ATOM 2252 C C . ASP A 1 273 ? -44.148 -6.907 18.213 1.00 33.47 273 ASP A C 1
ATOM 2254 O O . ASP A 1 273 ? -43.598 -7.429 19.186 1.00 33.47 273 ASP A O 1
ATOM 2258 N N . LYS A 1 274 ? -43.899 -7.336 16.971 1.00 36.50 274 LYS A N 1
ATOM 2259 C CA . LYS A 1 274 ? -42.783 -8.232 16.665 1.00 36.50 274 LYS A CA 1
ATOM 2260 C C . LYS A 1 274 ? -41.496 -7.417 16.770 1.00 36.50 274 LYS A C 1
ATOM 2262 O O . LYS A 1 274 ? -41.187 -6.602 15.901 1.00 36.50 274 LYS A O 1
ATOM 2267 N N . GLY A 1 275 ? -40.763 -7.634 17.861 1.00 41.41 275 GLY A N 1
ATOM 2268 C CA . GLY A 1 275 ? -39.361 -7.248 17.972 1.00 41.41 275 GLY A CA 1
ATOM 2269 C C . GLY A 1 275 ? -38.538 -7.818 16.812 1.00 41.41 275 GLY A C 1
ATOM 2270 O O . GLY A 1 275 ? -38.956 -8.770 16.152 1.00 41.41 275 GLY A O 1
ATOM 2271 N N . MET A 1 276 ? -37.383 -7.198 16.560 1.00 35.00 276 MET A N 1
ATOM 2272 C CA . MET A 1 276 ? -36.475 -7.570 15.474 1.00 35.00 276 MET A CA 1
ATOM 2273 C C . MET A 1 276 ? -36.167 -9.072 15.528 1.00 35.00 276 MET A C 1
ATOM 2275 O O . MET A 1 276 ? -35.622 -9.546 16.526 1.00 35.00 276 MET A O 1
ATOM 2279 N N . THR A 1 277 ? -36.557 -9.821 14.494 1.00 42.94 277 THR A N 1
ATOM 2280 C CA . THR A 1 277 ? -36.316 -11.270 14.459 1.00 42.94 277 THR A CA 1
ATOM 2281 C C . THR A 1 277 ? -34.845 -11.552 14.146 1.00 42.94 277 THR A C 1
ATOM 2283 O O . THR A 1 277 ? -34.195 -10.736 13.488 1.00 42.94 277 THR A O 1
ATOM 2286 N N . PRO A 1 278 ? -34.289 -12.692 14.587 1.00 39.09 278 PRO A N 1
ATOM 2287 C CA . PRO A 1 278 ? -32.927 -13.100 14.237 1.00 39.09 278 PRO A CA 1
ATOM 2288 C C . PRO A 1 278 ? -32.641 -13.030 12.726 1.00 39.09 278 PRO A C 1
ATOM 2290 O O . PRO A 1 278 ? -31.577 -12.564 12.336 1.00 39.09 278 PRO A O 1
ATOM 2293 N N . GLU A 1 279 ? -33.626 -13.337 11.872 1.00 42.91 279 GLU A N 1
ATOM 2294 C CA . GLU A 1 279 ? -33.505 -13.229 10.406 1.00 42.91 279 GLU A CA 1
ATOM 2295 C C . GLU A 1 279 ? -33.347 -11.775 9.910 1.00 42.91 279 GLU A C 1
ATOM 2297 O O . GLU A 1 279 ? -32.679 -11.503 8.912 1.00 42.91 279 GLU A O 1
ATOM 2302 N N . GLN A 1 280 ? -33.930 -10.799 10.615 1.00 41.78 280 GLN A N 1
ATOM 2303 C CA . GLN A 1 280 ? -33.740 -9.374 10.313 1.00 41.78 280 GLN A CA 1
ATOM 2304 C C . GLN A 1 280 ? -32.352 -8.881 10.737 1.00 41.78 280 GLN A C 1
ATOM 2306 O O . GLN A 1 280 ? -31.841 -7.922 10.161 1.00 41.78 280 GLN A O 1
ATOM 2311 N N . PHE A 1 281 ? -31.731 -9.542 11.714 1.00 40.28 281 PHE A N 1
ATOM 2312 C CA . PHE A 1 281 ? -30.349 -9.297 12.118 1.00 40.28 281 PHE A CA 1
ATOM 2313 C C . PHE A 1 281 ? -29.348 -9.958 11.147 1.00 40.28 281 PHE A C 1
ATOM 2315 O O . PHE A 1 281 ? -28.332 -9.348 10.817 1.00 40.28 281 PHE A O 1
ATOM 2322 N N . GLU A 1 282 ? -29.671 -11.136 10.595 1.00 43.66 282 GLU A N 1
ATOM 2323 C CA . GLU A 1 282 ? -28.902 -11.812 9.529 1.00 43.66 282 GLU A CA 1
ATOM 2324 C C . GLU A 1 282 ? -28.776 -10.953 8.259 1.00 43.66 282 GLU A C 1
ATOM 2326 O O . GLU A 1 282 ? -27.691 -10.827 7.686 1.00 43.66 282 GLU A O 1
ATOM 2331 N N . PHE A 1 283 ? -29.860 -10.278 7.858 1.00 41.84 283 PHE A N 1
ATOM 2332 C CA . PHE A 1 283 ? -29.858 -9.361 6.711 1.00 41.84 283 PHE A CA 1
ATOM 2333 C C . PHE A 1 283 ? -28.934 -8.143 6.910 1.00 41.84 283 PHE A C 1
ATOM 2335 O O . PHE A 1 283 ? -28.371 -7.628 5.946 1.00 41.84 283 PHE A O 1
ATOM 2342 N N . ILE A 1 284 ? -28.737 -7.695 8.155 1.00 40.41 284 ILE A N 1
ATOM 2343 C CA . ILE A 1 284 ? -27.905 -6.529 8.505 1.00 40.41 284 ILE A CA 1
ATOM 2344 C C . ILE A 1 284 ? -26.403 -6.849 8.443 1.00 40.41 284 ILE A C 1
ATOM 2346 O O . ILE A 1 284 ? -25.601 -5.952 8.185 1.00 40.41 284 ILE A O 1
ATOM 2350 N N . LEU A 1 285 ? -26.013 -8.109 8.655 1.00 38.78 285 LEU A N 1
ATOM 2351 C CA . LEU A 1 285 ? -24.609 -8.540 8.696 1.00 38.78 285 LEU A CA 1
ATOM 2352 C C . LEU A 1 285 ? -24.114 -9.185 7.390 1.00 38.78 285 LEU A C 1
ATOM 2354 O O . LEU A 1 285 ? -22.915 -9.406 7.235 1.00 38.78 285 LEU A O 1
ATOM 2358 N N . GLY A 1 286 ? -25.008 -9.444 6.430 1.00 32.88 286 GLY A N 1
ATOM 2359 C CA . GLY A 1 286 ? -24.640 -9.847 5.069 1.00 32.88 286 GLY A CA 1
ATOM 2360 C C . GLY A 1 286 ? -24.039 -11.253 4.935 1.00 32.88 286 GLY A C 1
ATOM 2361 O O . GLY A 1 286 ? -23.321 -11.505 3.969 1.00 32.88 286 GLY A O 1
ATOM 2362 N N . GLN A 1 287 ? -24.309 -12.168 5.871 1.00 38.09 287 GLN A N 1
ATOM 2363 C CA . GLN A 1 287 ? -23.855 -13.566 5.820 1.00 38.09 287 GLN A CA 1
ATOM 2364 C C . GLN A 1 287 ? -25.001 -14.512 6.225 1.00 38.09 287 GLN A C 1
ATOM 2366 O O . GLN A 1 287 ? -25.599 -14.293 7.279 1.00 38.09 287 GLN A O 1
ATOM 2371 N N . PRO A 1 288 ? -25.318 -15.562 5.440 1.00 33.44 288 PRO A N 1
ATOM 2372 C CA . PRO A 1 288 ? -26.262 -16.592 5.862 1.00 33.44 288 PRO A CA 1
ATOM 2373 C C . PRO A 1 288 ? -25.591 -17.606 6.804 1.00 33.44 288 PRO A C 1
ATOM 2375 O O . PRO A 1 288 ? -24.460 -18.034 6.567 1.00 33.44 288 PRO A O 1
ATOM 2378 N N . PHE A 1 289 ? -26.310 -18.037 7.846 1.00 37.28 289 PHE A N 1
ATOM 2379 C CA . PHE A 1 289 ? -25.913 -19.173 8.681 1.00 37.28 289 PHE A CA 1
ATOM 2380 C C . PHE A 1 289 ? -25.885 -20.459 7.839 1.00 37.28 289 PHE A C 1
ATOM 2382 O O . PHE A 1 289 ? -26.916 -20.889 7.320 1.00 37.28 289 PHE A O 1
ATOM 2389 N N . ASN A 1 290 ? -24.727 -21.117 7.743 1.00 38.22 290 ASN A N 1
ATOM 2390 C CA . ASN A 1 290 ? -24.701 -22.531 7.376 1.00 38.22 290 ASN A CA 1
ATOM 2391 C C . ASN A 1 290 ? -25.143 -23.347 8.598 1.00 38.22 290 ASN A C 1
ATOM 2393 O O . ASN A 1 290 ? -24.520 -23.255 9.657 1.00 38.22 290 ASN A O 1
ATOM 2397 N N . LYS A 1 291 ? -26.239 -24.096 8.433 1.00 36.91 291 LYS A N 1
ATOM 2398 C CA . LYS A 1 291 ? -26.675 -25.145 9.364 1.00 36.91 291 LYS A CA 1
ATOM 2399 C C . LYS A 1 291 ? -25.692 -26.308 9.392 1.00 36.91 291 LYS A C 1
ATOM 2401 O O . LYS A 1 291 ? -25.158 -26.641 8.311 1.00 36.91 291 LYS A O 1
#